Protein AF-0000000078401714 (afdb_homodimer)

Sequence (240 aa):
MAVSSLLTKVVGEIQGEEMSRQTATALPTVLEKQEKYDGHQQFFAIVQLIGTRKQAENFAYRLELNGHRRRLTWEATPRSIHEGIATAIMNSDCLVFDTSIAQLFAENGNLGINVTISMCMAVSSLLTKVVGEIQGEEMSRQTATALPTVLEKQEKYDGHQQFFAIVQLIGTRKQAENFAYRLELNGHRRRLTWEATPRSIHEGIATAIMNSDCLVFDTSIAQLFAENGNLGINVTISMC

InterPro domains:
  IPR004162 E3 ubiquitin-protein ligase SINA-like, animal [PTHR45877] (30-119)
  IPR008974 TRAF-like [G3DSA:2.60.210.10] (24-120)
  IPR018121 Seven-in-absentia protein, TRAF-like domain [PF03145] (30-116)

Structure (mmCIF, N/CA/C/O backbone):
data_AF-0000000078401714-model_v1
#
loop_
_entity.id
_entity.type
_entity.pdbx_description
1 polymer 'E3 ubiquitin-protein ligase'
#
loop_
_atom_site.group_PDB
_atom_site.id
_atom_site.type_symbol
_atom_site.label_atom_id
_atom_site.label_alt_id
_atom_site.label_comp_id
_atom_site.label_asym_id
_atom_site.label_entity_id
_atom_site.label_seq_id
_atom_site.pdbx_PDB_ins_code
_atom_site.Cartn_x
_atom_site.Cartn_y
_atom_site.Cartn_z
_atom_site.occupancy
_atom_site.B_iso_or_equiv
_atom_site.auth_seq_id
_atom_site.auth_comp_id
_atom_site.auth_asym_id
_atom_site.auth_atom_id
_atom_site.pdbx_PDB_model_num
ATOM 1 N N . MET A 1 1 ? 24.406 -3.936 -9.898 1 20.59 1 MET A N 1
ATOM 2 C CA . MET A 1 1 ? 23.766 -3.186 -10.977 1 20.59 1 MET A CA 1
ATOM 3 C C . MET A 1 1 ? 23 -1.989 -10.43 1 20.59 1 MET A C 1
ATOM 5 O O . MET A 1 1 ? 22.547 -2.008 -9.281 1 20.59 1 MET A O 1
ATOM 9 N N . ALA A 1 2 ? 23.25 -0.765 -10.938 1 21.62 2 ALA A N 1
ATOM 10 C CA . ALA A 1 2 ? 22.828 0.597 -10.633 1 21.62 2 ALA A CA 1
ATOM 11 C C . ALA A 1 2 ? 21.312 0.667 -10.43 1 21.62 2 ALA A C 1
ATOM 13 O O . ALA A 1 2 ? 20.547 0.233 -11.289 1 21.62 2 ALA A O 1
ATOM 14 N N . VAL A 1 3 ? 20.781 0.428 -9.352 1 28.95 3 VAL A N 1
ATOM 15 C CA . VAL A 1 3 ? 19.359 0.713 -9.203 1 28.95 3 VAL A CA 1
ATOM 16 C C . VAL A 1 3 ? 19 2.002 -9.945 1 28.95 3 VAL A C 1
ATOM 18 O O . VAL A 1 3 ? 19.516 3.072 -9.617 1 28.95 3 VAL A O 1
ATOM 21 N N . SER A 1 4 ? 18.891 2.035 -11.234 1 30.22 4 SER A N 1
ATOM 22 C CA . SER A 1 4 ? 18.438 3.131 -12.086 1 30.22 4 SER A CA 1
ATOM 23 C C . SER A 1 4 ? 17.391 3.986 -11.375 1 30.22 4 SER A C 1
ATOM 25 O O . SER A 1 4 ? 16.625 3.48 -10.562 1 30.22 4 SER A O 1
ATOM 27 N N . SER A 1 5 ? 17.703 5.258 -11.234 1 34.12 5 SER A N 1
ATOM 28 C CA . SER A 1 5 ? 16.953 6.406 -10.742 1 34.12 5 SER A CA 1
ATOM 29 C C . SER A 1 5 ? 15.477 6.312 -11.133 1 34.12 5 SER A C 1
ATOM 31 O O . SER A 1 5 ? 15.148 6.277 -12.32 1 34.12 5 SER A O 1
ATOM 33 N N . LEU A 1 6 ? 14.812 5.398 -10.555 1 38.16 6 LEU A N 1
ATOM 34 C CA . LEU A 1 6 ? 13.375 5.457 -10.797 1 38.16 6 LEU A CA 1
ATOM 35 C C . LEU A 1 6 ? 12.867 6.895 -10.742 1 38.16 6 LEU A C 1
ATOM 37 O O . LEU A 1 6 ? 13.086 7.59 -9.742 1 38.16 6 LEU A O 1
ATOM 41 N N . LEU A 1 7 ? 12.922 7.605 -11.883 1 41.38 7 LEU A N 1
ATOM 42 C CA . LEU A 1 7 ? 12.273 8.914 -11.961 1 41.38 7 LEU A CA 1
ATOM 43 C C . LEU A 1 7 ? 10.805 8.812 -11.562 1 41.38 7 LEU A C 1
ATOM 45 O O . LEU A 1 7 ? 10.055 8.023 -12.133 1 41.38 7 LEU A O 1
ATOM 49 N N . THR A 1 8 ? 10.602 8.969 -10.398 1 45.09 8 THR A N 1
ATOM 50 C CA . THR A 1 8 ? 9.219 9.016 -9.938 1 45.09 8 THR A CA 1
ATOM 51 C C . THR A 1 8 ? 8.523 10.273 -10.461 1 45.09 8 THR A C 1
ATOM 53 O O . THR A 1 8 ? 9.055 11.375 -10.336 1 45.09 8 THR A O 1
ATOM 56 N N . LYS A 1 9 ? 7.895 10.242 -11.656 1 47.66 9 LYS A N 1
ATOM 57 C CA . LYS A 1 9 ? 7.039 11.344 -12.094 1 47.66 9 LYS A CA 1
ATOM 58 C C . LYS A 1 9 ? 5.656 11.258 -11.453 1 47.66 9 LYS A C 1
ATOM 60 O O . LYS A 1 9 ? 5.027 10.195 -11.461 1 47.66 9 LYS A O 1
ATOM 65 N N . VAL A 1 10 ? 5.469 12.078 -10.422 1 44.75 10 VAL A N 1
ATOM 66 C CA . VAL A 1 10 ? 4.105 12.211 -9.93 1 44.75 10 VAL A CA 1
ATOM 67 C C . VAL A 1 10 ? 3.201 12.734 -11.039 1 44.75 10 VAL A C 1
ATOM 69 O O . VAL A 1 10 ? 3.473 13.789 -11.625 1 44.75 10 VAL A O 1
ATOM 72 N N . VAL A 1 11 ? 2.566 11.898 -11.875 1 43.53 11 VAL A N 1
ATOM 73 C CA . VAL A 1 11 ? 1.596 12.344 -12.875 1 43.53 11 VAL A CA 1
ATOM 74 C C . VAL A 1 11 ? 0.262 12.648 -12.195 1 43.53 11 VAL A C 1
ATOM 76 O O . VAL A 1 11 ? -0.369 11.758 -11.625 1 43.53 11 VAL A O 1
ATOM 79 N N . GLY A 1 12 ? 0.259 13.539 -11.508 1 41.06 12 GLY A N 1
ATOM 80 C CA . GLY A 1 12 ? -0.941 13.969 -10.805 1 41.06 12 GLY A CA 1
ATOM 81 C C . GLY A 1 12 ? -2.113 14.227 -11.727 1 41.06 12 GLY A C 1
ATOM 82 O O . GLY A 1 12 ? -1.974 14.922 -12.734 1 41.06 12 GLY A O 1
ATOM 83 N N . GLU A 1 13 ? -2.904 13.281 -12.273 1 38.28 13 GLU A N 1
ATOM 84 C CA . GLU A 1 13 ? -4.172 13.789 -12.781 1 38.28 13 GLU A CA 1
ATOM 85 C C . GLU A 1 13 ? -5.094 14.219 -11.641 1 38.28 13 GLU A C 1
ATOM 87 O O . GLU A 1 13 ? -5.375 13.438 -10.734 1 38.28 13 GLU A O 1
ATOM 92 N N . ILE A 1 14 ? -4.906 15.414 -11.227 1 40.59 14 ILE A N 1
ATOM 93 C CA . ILE A 1 14 ? -5.926 15.977 -10.344 1 40.59 14 ILE A CA 1
ATOM 94 C C . ILE A 1 14 ? -7.293 15.883 -11.016 1 40.59 14 ILE A C 1
ATOM 96 O O . ILE A 1 14 ? -7.492 16.406 -12.109 1 40.59 14 ILE A O 1
ATOM 100 N N . GLN A 1 15 ? -7.922 14.734 -11.047 1 35.56 15 GLN A N 1
ATOM 101 C CA . GLN A 1 15 ? -9.219 14.68 -11.719 1 35.56 15 GLN A CA 1
ATOM 102 C C . GLN A 1 15 ? -10.219 15.625 -11.07 1 35.56 15 GLN A C 1
ATOM 104 O O . GLN A 1 15 ? -11.312 15.828 -11.594 1 35.56 15 GLN A O 1
ATOM 109 N N . GLY A 1 16 ? -10.438 15.531 -9.789 1 34.81 16 GLY A N 1
ATOM 110 C CA . GLY A 1 16 ? -11.742 16.062 -9.422 1 34.81 16 GLY A CA 1
ATOM 111 C C . GLY A 1 16 ? -11.969 17.484 -9.883 1 34.81 16 GLY A C 1
ATOM 112 O O . GLY A 1 16 ? -11.016 18.266 -10.008 1 34.81 16 GLY A O 1
ATOM 113 N N . GLU A 1 17 ? -12.938 17.547 -10.734 1 36.91 17 GLU A N 1
ATOM 114 C CA . GLU A 1 17 ? -13.492 18.812 -11.227 1 36.91 17 GLU A CA 1
ATOM 115 C C . GLU A 1 17 ? -13.461 19.891 -10.148 1 36.91 17 GLU A C 1
ATOM 117 O O . GLU A 1 17 ? -13.055 21.016 -10.398 1 36.91 17 GLU A O 1
ATOM 122 N N . GLU A 1 18 ? -14.469 19.594 -9.133 1 36.5 18 GLU A N 1
ATOM 123 C CA . GLU A 1 18 ? -14.984 20.781 -8.445 1 36.5 18 GLU A CA 1
ATOM 124 C C . GLU A 1 18 ? -13.977 21.312 -7.43 1 36.5 18 GLU A C 1
ATOM 126 O O . GLU A 1 18 ? -14.164 21.156 -6.223 1 36.5 18 GLU A O 1
ATOM 131 N N . MET A 1 19 ? -12.742 20.891 -7.348 1 40.62 19 MET A N 1
ATOM 132 C CA . MET A 1 19 ? -11.891 21.766 -6.547 1 40.62 19 MET A CA 1
ATOM 133 C C . MET A 1 19 ? -12.18 23.234 -6.852 1 40.62 19 MET A C 1
ATOM 135 O O . MET A 1 19 ? -11.812 23.734 -7.918 1 40.62 19 MET A O 1
ATOM 139 N N . SER A 1 20 ? -13.414 23.625 -6.816 1 35.81 20 SER A N 1
ATOM 140 C CA . SER A 1 20 ? -13.75 25.031 -6.953 1 35.81 20 SER A CA 1
ATOM 141 C C . SER A 1 20 ? -12.648 25.922 -6.379 1 35.81 20 SER A C 1
ATOM 143 O O . SER A 1 20 ? -11.812 25.453 -5.602 1 35.81 20 SER A O 1
ATOM 145 N N . ARG A 1 21 ? -12.852 27.359 -6.566 1 37.16 21 ARG A N 1
ATOM 146 C CA . ARG A 1 21 ? -12.117 28.625 -6.43 1 37.16 21 ARG A CA 1
ATOM 147 C C . ARG A 1 21 ? -11.43 28.719 -5.07 1 37.16 21 ARG A C 1
ATOM 149 O O . ARG A 1 21 ? -10.711 29.672 -4.797 1 37.16 21 ARG A O 1
ATOM 156 N N . GLN A 1 22 ? -12.094 28.312 -3.955 1 37.5 22 GLN A N 1
ATOM 157 C CA . GLN A 1 22 ? -11.352 28.828 -2.807 1 37.5 22 GLN A CA 1
ATOM 158 C C . GLN A 1 22 ? -9.953 28.219 -2.734 1 37.5 22 GLN A C 1
ATOM 160 O O . GLN A 1 22 ? -9.711 27.141 -3.285 1 37.5 22 GLN A O 1
ATOM 165 N N . THR A 1 23 ? -8.922 28.797 -1.989 1 38.47 23 THR A N 1
ATOM 166 C CA . THR A 1 23 ? -7.469 28.859 -1.874 1 38.47 23 THR A CA 1
ATOM 167 C C . THR A 1 23 ? -6.883 27.469 -1.651 1 38.47 23 THR A C 1
ATOM 169 O O . THR A 1 23 ? -5.945 27.312 -0.868 1 38.47 23 THR A O 1
ATOM 172 N N . ALA A 1 24 ? -7.66 26.391 -1.621 1 42.53 24 ALA A N 1
ATOM 173 C CA . ALA A 1 24 ? -6.777 25.234 -1.404 1 42.53 24 ALA A CA 1
ATOM 174 C C . ALA A 1 24 ? -5.777 25.094 -2.547 1 42.53 24 ALA A C 1
ATOM 176 O O . ALA A 1 24 ? -6.164 24.844 -3.691 1 42.53 24 ALA A O 1
ATOM 177 N N . THR A 1 25 ? -4.836 26 -2.562 1 49.84 25 THR A N 1
ATOM 178 C CA . THR A 1 25 ? -3.688 25.984 -3.463 1 49.84 25 THR A CA 1
ATOM 179 C C . THR A 1 25 ? -3.178 24.562 -3.656 1 49.84 25 THR A C 1
ATOM 181 O O . THR A 1 25 ? -3.539 23.656 -2.898 1 49.84 25 THR A O 1
ATOM 184 N N . ALA A 1 26 ? -1.877 24.469 -4.324 1 49.56 26 ALA A N 1
ATOM 185 C CA . ALA A 1 26 ? -1.105 23.375 -4.887 1 49.56 26 ALA A CA 1
ATOM 186 C C . ALA A 1 26 ? -0.773 22.328 -3.822 1 49.56 26 ALA A C 1
ATOM 188 O O . ALA A 1 26 ? -0.336 22.672 -2.723 1 49.56 26 ALA A O 1
ATOM 189 N N . LEU A 1 27 ? -1.676 21.359 -3.623 1 61.12 27 LEU A N 1
ATOM 190 C CA . LEU A 1 27 ? -1.344 20.219 -2.779 1 61.12 27 LEU A CA 1
ATOM 191 C C . LEU A 1 27 ? -0.034 19.562 -3.227 1 61.12 27 LEU A C 1
ATOM 193 O O . LEU A 1 27 ? -0.005 18.828 -4.211 1 61.12 27 LEU A O 1
ATOM 197 N N . PRO A 1 28 ? 1.054 20.109 -2.654 1 62.09 28 PRO A N 1
ATOM 198 C CA . PRO A 1 28 ? 2.344 19.5 -2.988 1 62.09 28 PRO A CA 1
ATOM 199 C C . PRO A 1 28 ? 2.398 18.016 -2.645 1 62.09 28 PRO A C 1
ATOM 201 O O . PRO A 1 28 ? 1.892 17.609 -1.601 1 62.09 28 PRO A O 1
ATOM 204 N N . THR A 1 29 ? 2.59 17.219 -3.684 1 69.44 29 THR A N 1
ATOM 205 C CA . THR A 1 29 ? 2.939 15.828 -3.436 1 69.44 29 THR A CA 1
ATOM 206 C C . THR A 1 29 ? 4.426 15.688 -3.125 1 69.44 29 THR A C 1
ATOM 208 O O . THR A 1 29 ? 5.27 16.203 -3.867 1 69.44 29 THR A O 1
ATOM 211 N N . VAL A 1 30 ? 4.766 15.164 -1.957 1 72.81 30 VAL A N 1
ATOM 212 C CA . VAL A 1 30 ? 6.148 14.945 -1.549 1 72.81 30 VAL A CA 1
ATOM 213 C C . VAL A 1 30 ? 6.512 13.469 -1.731 1 72.81 30 VAL A C 1
ATOM 215 O O . VAL A 1 30 ? 5.789 12.586 -1.261 1 72.81 30 VAL A O 1
ATOM 218 N N . LEU A 1 31 ? 7.547 13.273 -2.586 1 77.69 31 LEU A N 1
ATOM 219 C CA . LEU A 1 31 ? 8.164 11.953 -2.686 1 77.69 31 LEU A CA 1
ATOM 220 C C . LEU A 1 31 ? 9.562 11.961 -2.062 1 77.69 31 LEU A C 1
ATOM 222 O O . LEU A 1 31 ? 10.43 12.734 -2.479 1 77.69 31 LEU A O 1
ATOM 226 N N . GLU A 1 32 ? 9.641 11.227 -0.958 1 82.25 32 GLU A N 1
ATOM 227 C CA . GLU A 1 32 ? 10.914 11.125 -0.258 1 82.25 32 GLU A CA 1
ATOM 228 C C . GLU A 1 32 ? 11.5 9.719 -0.369 1 82.25 32 GLU A C 1
ATOM 230 O O . GLU A 1 32 ? 10.766 8.727 -0.258 1 82.25 32 GLU A O 1
ATOM 235 N N . LYS A 1 33 ? 12.781 9.641 -0.701 1 82 33 LYS A N 1
ATOM 236 C CA . LYS A 1 33 ? 13.523 8.383 -0.68 1 82 33 LYS A CA 1
ATOM 237 C C . LYS A 1 33 ? 14.438 8.305 0.538 1 82 33 LYS A C 1
ATOM 239 O O . LYS A 1 33 ?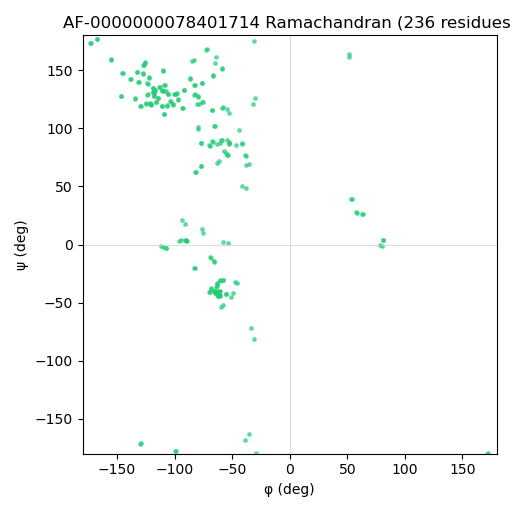 15.164 9.258 0.838 1 82 33 LYS A O 1
ATOM 244 N N . GLN A 1 34 ? 14.219 7.234 1.31 1 80.94 34 GLN A N 1
ATOM 245 C CA . GLN A 1 34 ? 15.086 7.027 2.467 1 80.94 34 GLN A CA 1
ATOM 246 C C . GLN A 1 34 ? 15.844 5.707 2.363 1 80.94 34 GLN A C 1
ATOM 248 O O . GLN A 1 34 ? 15.281 4.695 1.938 1 80.94 34 GLN A O 1
ATOM 253 N N . GLU A 1 35 ? 17.156 5.809 2.666 1 78.75 35 GLU A N 1
ATOM 254 C CA . GLU A 1 35 ? 17.969 4.602 2.777 1 78.75 35 GLU A CA 1
ATOM 255 C C . GLU A 1 35 ? 18.047 4.113 4.223 1 78.75 35 GLU A C 1
ATOM 257 O O . GLU A 1 35 ? 18.438 4.863 5.117 1 78.75 35 GLU A O 1
ATOM 262 N N . LYS A 1 36 ? 17.531 2.908 4.414 1 72.75 36 LYS A N 1
ATOM 263 C CA . LYS A 1 36 ? 17.609 2.342 5.758 1 72.75 36 LYS A CA 1
ATOM 264 C C . LYS A 1 36 ? 18.953 1.679 6.004 1 72.75 36 LYS A C 1
ATOM 266 O O . LYS A 1 36 ? 19.766 1.529 5.078 1 72.75 36 LYS A O 1
ATOM 271 N N . TYR A 1 37 ? 19.391 1.477 7.219 1 63.47 37 TYR A N 1
ATOM 272 C CA . TYR A 1 37 ? 20.719 1.048 7.676 1 63.47 37 TYR A CA 1
ATOM 273 C C . TYR A 1 37 ? 21.203 -0.158 6.879 1 63.47 37 TYR A C 1
ATOM 275 O O . TYR A 1 37 ? 22.406 -0.318 6.656 1 63.47 37 TYR A O 1
ATOM 283 N N . ASP A 1 38 ? 20.266 -1.059 6.43 1 65.94 38 ASP A N 1
ATOM 284 C CA . ASP A 1 38 ? 20.703 -2.244 5.707 1 65.94 38 ASP A CA 1
ATOM 285 C C . ASP A 1 38 ? 20.75 -1.988 4.203 1 65.94 38 ASP A C 1
ATOM 287 O O . ASP A 1 38 ? 20.875 -2.924 3.41 1 65.94 38 ASP A O 1
ATOM 291 N N . GLY A 1 39 ? 20.75 -0.75 3.914 1 68.88 39 GLY A N 1
ATOM 292 C CA . GLY A 1 39 ? 20.812 -0.429 2.498 1 68.88 39 GLY A CA 1
ATOM 293 C C . GLY A 1 39 ? 19.469 -0.541 1.797 1 68.88 39 GLY A C 1
ATOM 294 O O . GLY A 1 39 ? 19.375 -0.339 0.584 1 68.88 39 GLY A O 1
ATOM 295 N N . HIS A 1 40 ? 18.5 -0.934 2.613 1 76.69 40 HIS A N 1
ATOM 296 C CA . HIS A 1 40 ? 17.156 -1.037 2.025 1 76.69 40 HIS A CA 1
ATOM 297 C C . HIS A 1 40 ? 16.531 0.341 1.836 1 76.69 40 HIS A C 1
ATOM 299 O O . HIS A 1 40 ? 16.578 1.177 2.742 1 76.69 40 HIS A O 1
ATOM 305 N N . GLN A 1 41 ? 16.172 0.614 0.542 1 83.56 41 GLN A N 1
ATOM 306 C CA . GLN A 1 41 ? 15.578 1.902 0.197 1 83.56 41 GLN A CA 1
ATOM 307 C C . GLN A 1 41 ? 14.055 1.843 0.266 1 83.56 41 GLN A C 1
ATOM 309 O O . GLN A 1 41 ? 13.453 0.857 -0.156 1 83.56 41 GLN A O 1
ATOM 314 N N . GLN A 1 42 ? 13.508 2.9 0.934 1 87.12 42 GLN A N 1
ATOM 315 C CA . GLN A 1 42 ? 12.055 3.064 0.994 1 87.12 42 GLN A CA 1
ATOM 316 C C . GLN A 1 42 ? 11.633 4.41 0.414 1 87.12 42 GLN A C 1
ATOM 318 O O . GLN A 1 42 ? 12.328 5.414 0.582 1 87.12 42 GLN A O 1
ATOM 323 N N . PHE A 1 43 ? 10.516 4.398 -0.242 1 86.19 43 PHE A N 1
ATOM 324 C CA . PHE A 1 43 ? 9.891 5.598 -0.788 1 86.19 43 PHE A CA 1
ATOM 325 C C . PHE A 1 43 ? 8.641 5.961 -0.001 1 86.19 43 PHE A C 1
ATOM 327 O O . PHE A 1 43 ? 7.867 5.082 0.389 1 86.19 43 PHE A O 1
ATOM 334 N N . PHE A 1 44 ? 8.523 7.234 0.24 1 88.56 44 PHE A N 1
ATOM 335 C CA . PHE A 1 44 ? 7.379 7.789 0.958 1 88.56 44 PHE A CA 1
ATOM 336 C C . PHE A 1 44 ? 6.699 8.883 0.137 1 88.56 44 PHE A C 1
ATOM 338 O O . PHE A 1 44 ? 7.344 9.844 -0.28 1 88.56 44 PHE A O 1
ATOM 345 N N . ALA A 1 45 ? 5.426 8.703 -0.156 1 90.25 45 ALA A N 1
ATOM 346 C CA . ALA A 1 45 ? 4.66 9.711 -0.88 1 90.25 45 ALA A CA 1
ATOM 347 C C . ALA A 1 45 ? 3.49 10.219 -0.043 1 90.25 45 ALA A C 1
ATOM 349 O O . ALA A 1 45 ? 2.73 9.422 0.517 1 90.25 45 ALA A O 1
ATOM 350 N N . ILE A 1 46 ? 3.395 11.539 0.012 1 90.38 46 ILE A N 1
ATOM 351 C CA . ILE A 1 46 ? 2.367 12.172 0.827 1 90.38 46 ILE A CA 1
ATOM 352 C C . ILE A 1 46 ? 1.885 13.453 0.142 1 90.38 46 ILE A C 1
ATOM 354 O O . ILE A 1 46 ? 2.652 14.117 -0.561 1 90.38 46 ILE A O 1
ATOM 358 N N . VAL A 1 47 ? 0.612 13.773 0.339 1 87.81 47 VAL A N 1
ATOM 359 C CA . VAL A 1 47 ? 0.044 15.008 -0.194 1 87.81 47 VAL A CA 1
ATOM 360 C C . VAL A 1 47 ? -0.161 16.016 0.938 1 87.81 47 VAL A C 1
ATOM 362 O O . VAL A 1 47 ? -0.671 15.664 2.004 1 87.81 47 VAL A O 1
ATOM 365 N N . GLN A 1 48 ? 0.352 17.141 0.624 1 85.56 48 GLN A N 1
ATOM 366 C CA . GLN A 1 48 ? 0.154 18.219 1.574 1 85.56 48 GLN A CA 1
ATOM 367 C C . GLN A 1 48 ? -0.803 19.266 1.017 1 85.56 48 GLN A C 1
ATOM 369 O O . GLN A 1 48 ? -0.885 19.469 -0.198 1 85.56 48 GLN A O 1
ATOM 374 N N . LEU A 1 49 ? -1.481 19.875 2.035 1 81.5 49 LEU A N 1
ATOM 375 C CA . LEU A 1 49 ? -2.375 20.969 1.702 1 81.5 49 LEU A CA 1
ATOM 376 C C . LEU A 1 49 ? -1.803 22.297 2.186 1 81.5 49 LEU A C 1
ATOM 378 O O . LEU A 1 49 ? -1.295 22.391 3.305 1 81.5 49 LEU A O 1
ATOM 382 N N . ILE A 1 50 ? -1.812 23.281 1.308 1 84 50 ILE A N 1
ATOM 383 C CA . ILE A 1 50 ? -1.49 24.625 1.74 1 84 50 ILE A CA 1
ATOM 384 C C . ILE A 1 50 ? -2.684 25.234 2.477 1 84 50 ILE A C 1
ATOM 386 O O . ILE A 1 50 ? -3.562 25.844 1.855 1 84 50 ILE A O 1
ATOM 390 N N . GLY A 1 51 ? -2.844 25.062 3.74 1 82.62 51 GLY A N 1
ATOM 391 C CA . GLY A 1 51 ? -3.939 25.484 4.602 1 82.62 51 GLY A CA 1
ATOM 392 C C . GLY A 1 51 ? -3.842 24.906 6.004 1 82.62 51 GLY A C 1
ATOM 393 O O . GLY A 1 51 ? -2.846 24.281 6.355 1 82.62 51 GLY A O 1
ATOM 394 N N . THR A 1 52 ? -4.824 25.266 6.824 1 88.12 52 THR A N 1
ATOM 395 C CA . THR A 1 52 ? -4.844 24.781 8.203 1 88.12 52 THR A CA 1
ATOM 396 C C . THR A 1 52 ? -5.188 23.297 8.25 1 88.12 52 THR A C 1
ATOM 398 O O . THR A 1 52 ? -5.656 22.734 7.266 1 88.12 52 THR A O 1
ATOM 401 N N . ARG A 1 53 ? -4.957 22.781 9.477 1 88.38 53 ARG A N 1
ATOM 402 C CA . ARG A 1 53 ? -5.332 21.375 9.688 1 88.38 53 ARG A CA 1
ATOM 403 C C . ARG A 1 53 ? -6.832 21.188 9.492 1 88.38 53 ARG A C 1
ATOM 405 O O . ARG A 1 53 ? -7.262 20.172 8.93 1 88.38 53 ARG A O 1
ATOM 412 N N . LYS A 1 54 ? -7.605 22.141 9.984 1 90.38 54 LYS A N 1
ATOM 413 C CA . LYS A 1 54 ? -9.055 22.047 9.844 1 90.38 54 LYS A CA 1
ATOM 414 C C . LYS A 1 54 ? -9.469 22.031 8.375 1 90.38 54 LYS A C 1
ATOM 416 O O . LYS A 1 54 ? -10.367 21.266 7.988 1 90.38 54 LYS A O 1
ATOM 421 N N . GLN A 1 55 ? -8.82 22.828 7.59 1 85.25 55 GLN A N 1
ATOM 422 C CA . GLN A 1 55 ? -9.094 22.859 6.156 1 85.25 55 GLN A CA 1
ATOM 423 C C . GLN A 1 55 ? -8.719 21.531 5.5 1 85.25 55 GLN A C 1
ATOM 425 O O . GLN A 1 55 ? -9.438 21.031 4.629 1 85.25 55 GLN A O 1
ATOM 430 N N . ALA A 1 56 ? -7.586 20.984 5.941 1 89 56 ALA A N 1
ATOM 431 C CA . ALA A 1 56 ? -7.098 19.734 5.367 1 89 56 ALA A CA 1
ATOM 432 C C . ALA A 1 56 ? -8.109 18.609 5.57 1 89 56 ALA A C 1
ATOM 434 O O . ALA A 1 56 ? -8.25 17.734 4.715 1 89 56 ALA A O 1
ATOM 435 N N . GLU A 1 57 ? -8.875 18.625 6.621 1 90.94 57 GLU A N 1
ATOM 436 C CA . GLU A 1 57 ? -9.828 17.578 6.977 1 90.94 57 GLU A CA 1
ATOM 437 C C . GLU A 1 57 ? -11.008 17.547 6.004 1 90.94 57 GLU A C 1
ATOM 439 O O . GLU A 1 57 ? -11.773 16.594 5.977 1 90.94 57 GLU A O 1
ATOM 444 N N . ASN A 1 58 ? -11.117 18.547 5.168 1 87.06 58 ASN A N 1
ATOM 445 C CA . ASN A 1 58 ? -12.203 18.609 4.199 1 87.06 58 ASN A CA 1
ATOM 446 C C . ASN A 1 58 ? -11.812 17.953 2.877 1 87.06 58 ASN A C 1
ATOM 448 O O . ASN A 1 58 ? -12.625 17.891 1.948 1 87.06 58 ASN A O 1
ATOM 452 N N . PHE A 1 59 ? -10.656 17.406 2.869 1 84.12 59 PHE A N 1
ATOM 453 C CA . PHE A 1 59 ? -10.164 16.828 1.629 1 84.12 59 PHE A CA 1
ATOM 454 C C . PHE A 1 59 ? -9.711 15.391 1.852 1 84.12 59 PHE A C 1
ATOM 456 O O . PHE A 1 59 ? -9.398 15 2.977 1 84.12 59 PHE A O 1
ATOM 463 N N . ALA A 1 60 ? -9.766 14.617 0.747 1 89.56 60 ALA A N 1
ATOM 464 C CA . ALA A 1 60 ? -9.117 13.312 0.66 1 89.56 60 ALA A CA 1
ATOM 465 C C . ALA A 1 60 ? -8.227 13.219 -0.575 1 89.56 60 ALA A C 1
ATOM 467 O O . ALA A 1 60 ? -8.477 13.898 -1.577 1 89.56 60 ALA A O 1
ATOM 468 N N . TYR A 1 61 ? -7.184 12.492 -0.412 1 86.94 61 TYR A N 1
ATOM 469 C CA . TYR A 1 61 ? -6.363 12.227 -1.59 1 86.94 61 TYR A CA 1
ATOM 470 C C . TYR A 1 61 ? -6.16 10.734 -1.795 1 86.94 61 TYR A C 1
ATOM 472 O O . TYR A 1 61 ? -6.285 9.945 -0.852 1 86.94 61 TYR A O 1
ATOM 480 N N . ARG A 1 62 ? -5.867 10.391 -3.062 1 89.06 62 ARG A N 1
ATOM 481 C CA . ARG A 1 62 ? -5.516 9.031 -3.465 1 89.06 62 ARG A CA 1
ATOM 482 C C . ARG A 1 62 ? -4.227 9.016 -4.281 1 89.06 62 ARG A C 1
ATOM 484 O O . ARG A 1 62 ? -4.102 9.75 -5.262 1 89.06 62 ARG A O 1
ATOM 491 N N . LEU A 1 63 ? -3.266 8.336 -3.773 1 89.94 63 LEU A N 1
ATOM 492 C CA . LEU A 1 63 ? -2.068 8.016 -4.543 1 89.94 63 LEU A CA 1
ATOM 493 C C . LEU A 1 63 ? -2.156 6.605 -5.117 1 89.94 63 LEU A C 1
ATOM 495 O O . LEU A 1 63 ? -2.457 5.652 -4.391 1 89.94 63 LEU A O 1
ATOM 499 N N . GLU A 1 64 ? -1.892 6.508 -6.422 1 89.5 64 GLU A N 1
ATOM 500 C CA . GLU A 1 64 ? -2.074 5.219 -7.082 1 89.5 64 GLU A CA 1
ATOM 501 C C . GLU A 1 64 ? -0.887 4.887 -7.984 1 89.5 64 GLU A C 1
ATOM 503 O O . GLU A 1 64 ? -0.463 5.715 -8.789 1 89.5 64 GLU A O 1
ATOM 508 N N . LEU A 1 65 ? -0.273 3.707 -7.781 1 92.12 65 LEU A N 1
ATOM 509 C CA . LEU A 1 65 ? 0.625 3.074 -8.742 1 92.12 65 LEU A CA 1
ATOM 510 C C . LEU A 1 65 ? -0.113 2.031 -9.57 1 92.12 65 LEU A C 1
ATOM 512 O O . LEU A 1 65 ? -0.746 1.128 -9.016 1 92.12 65 LEU A O 1
ATOM 516 N N . ASN A 1 66 ? -0.031 2.205 -10.867 1 91.19 66 ASN A N 1
ATOM 517 C CA . ASN A 1 66 ? -0.753 1.323 -11.781 1 91.19 66 ASN A CA 1
ATOM 518 C C . ASN A 1 66 ? 0.197 0.598 -12.727 1 91.19 66 ASN A C 1
ATOM 520 O O . ASN A 1 66 ? 0.972 1.235 -13.445 1 91.19 66 ASN A O 1
ATOM 524 N N . GLY A 1 67 ? 0.174 -0.697 -12.68 1 90.5 67 GLY A N 1
ATOM 525 C CA . GLY A 1 67 ? 0.988 -1.524 -13.555 1 90.5 67 GLY A CA 1
ATOM 526 C C . GLY A 1 67 ? 0.196 -2.615 -14.25 1 90.5 67 GLY A C 1
ATOM 527 O O . GLY A 1 67 ? -1.036 -2.578 -14.273 1 90.5 67 GLY A O 1
ATOM 528 N N . HIS A 1 68 ? 1.014 -3.531 -14.945 1 91.25 68 HIS A N 1
ATOM 529 C CA . HIS A 1 68 ? 0.372 -4.648 -15.633 1 91.25 68 HIS A CA 1
ATOM 530 C C . HIS A 1 68 ? -0.302 -5.59 -14.641 1 91.25 68 HIS A C 1
ATOM 532 O O . HIS A 1 68 ? 0.361 -6.426 -14.023 1 91.25 68 HIS A O 1
ATOM 538 N N . ARG A 1 69 ? -1.583 -5.52 -14.508 1 92.56 69 ARG A N 1
ATOM 539 C CA . ARG A 1 69 ? -2.434 -6.34 -13.656 1 92.56 69 ARG A CA 1
ATOM 540 C C . ARG A 1 69 ? -2.082 -6.145 -12.18 1 92.56 69 ARG A C 1
ATOM 542 O O . ARG A 1 69 ? -2.115 -7.094 -11.398 1 92.56 69 ARG A O 1
ATOM 549 N N . ARG A 1 70 ? -1.545 -5.004 -11.852 1 96.31 70 ARG A N 1
ATOM 550 C CA . ARG A 1 70 ? -1.218 -4.641 -10.477 1 96.31 70 ARG A CA 1
ATOM 551 C C . ARG A 1 70 ? -1.599 -3.191 -10.188 1 96.31 70 ARG A C 1
ATOM 553 O O . ARG A 1 70 ? -1.43 -2.318 -11.047 1 96.31 70 ARG A O 1
ATOM 560 N N . ARG A 1 71 ? -2.086 -2.994 -8.969 1 96.19 71 ARG A N 1
ATOM 561 C CA . ARG A 1 71 ? -2.398 -1.642 -8.523 1 96.19 71 ARG A CA 1
ATOM 562 C C . ARG A 1 71 ? -2.154 -1.488 -7.027 1 96.19 71 ARG A C 1
ATOM 564 O O . ARG A 1 71 ? -2.541 -2.354 -6.238 1 96.19 71 ARG A O 1
ATOM 571 N N . LEU A 1 72 ? -1.405 -0.496 -6.656 1 96.94 72 LEU A N 1
ATOM 572 C CA . LEU A 1 72 ? -1.201 -0.099 -5.27 1 96.94 72 LEU A CA 1
ATOM 573 C C . LEU A 1 72 ? -1.79 1.283 -5.008 1 96.94 72 LEU A C 1
ATOM 575 O O . LEU A 1 72 ? -1.51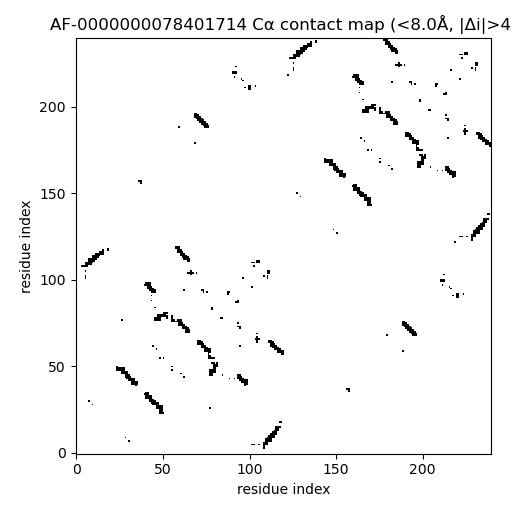2 2.23 -5.746 1 96.94 72 LEU A O 1
ATOM 579 N N . THR A 1 73 ? -2.672 1.352 -3.961 1 96.81 73 THR A N 1
ATOM 580 C CA . THR A 1 73 ? -3.32 2.629 -3.688 1 96.81 73 THR A CA 1
ATOM 581 C C . THR A 1 73 ? -3.238 2.971 -2.201 1 96.81 73 THR A C 1
ATOM 583 O O . THR A 1 73 ? -3.395 2.094 -1.349 1 96.81 73 THR A O 1
ATOM 586 N N . TRP A 1 74 ? -2.992 4.199 -1.951 1 96.25 74 TRP A N 1
ATOM 587 C CA . TRP A 1 74 ? -3.084 4.797 -0.623 1 96.25 74 TRP A CA 1
ATOM 588 C C . TRP A 1 74 ? -4.043 5.984 -0.626 1 96.25 74 TRP A C 1
ATOM 590 O O . TRP A 1 74 ? -3.971 6.844 -1.506 1 96.25 74 TRP A O 1
ATOM 600 N N . GLU A 1 75 ? -4.953 5.98 0.291 1 95 75 GLU A N 1
ATOM 601 C CA . GLU A 1 75 ? -5.879 7.094 0.477 1 95 75 GLU A CA 1
ATOM 602 C C . GLU A 1 75 ? -5.812 7.633 1.902 1 95 75 GLU A C 1
ATOM 604 O O . GLU A 1 75 ? -5.723 6.863 2.861 1 95 75 GLU A O 1
ATOM 609 N N . ALA A 1 76 ? -5.859 9.055 1.946 1 95.81 76 ALA A N 1
ATOM 610 C CA . ALA A 1 76 ? -5.824 9.672 3.27 1 95.81 76 ALA A CA 1
ATOM 611 C C . ALA A 1 76 ? -6.195 11.148 3.191 1 95.81 76 ALA A C 1
ATOM 613 O O . ALA A 1 76 ? -6.48 11.672 2.109 1 95.81 76 ALA A O 1
ATOM 614 N N . THR A 1 77 ? -6.23 11.734 4.406 1 93.62 77 THR A N 1
ATOM 615 C CA . THR A 1 77 ? -6.352 13.188 4.539 1 93.62 77 THR A CA 1
ATOM 616 C C . THR A 1 77 ? -5.004 13.867 4.328 1 93.62 77 THR A C 1
ATOM 618 O O . THR A 1 77 ? -3.984 13.414 4.855 1 93.62 77 THR A O 1
ATOM 621 N N . PRO A 1 78 ? -5.07 14.852 3.387 1 90.38 78 PRO A N 1
ATOM 622 C CA . PRO A 1 78 ? -3.793 15.547 3.225 1 90.38 78 PRO A CA 1
ATOM 623 C C . PRO A 1 78 ? -3.303 16.188 4.52 1 90.38 78 PRO A C 1
ATOM 625 O O . PRO A 1 78 ? -4.113 16.562 5.375 1 90.38 78 PRO A O 1
ATOM 628 N N . ARG A 1 79 ? -1.937 16.297 4.602 1 90.88 79 ARG A N 1
ATOM 629 C CA . ARG A 1 79 ? -1.353 17.016 5.73 1 90.88 79 ARG A CA 1
ATOM 630 C C . ARG A 1 79 ? -1.253 18.5 5.441 1 90.88 79 ARG A C 1
ATOM 632 O O . ARG A 1 79 ? -0.915 18.906 4.324 1 90.88 79 ARG A O 1
ATOM 639 N N . SER A 1 80 ? -1.503 19.219 6.535 1 87.56 80 SER A N 1
ATOM 640 C CA . SER A 1 80 ? -1.241 20.656 6.395 1 87.56 80 SER A CA 1
ATOM 641 C C . SER A 1 80 ? 0.248 20.922 6.211 1 87.56 80 SER A C 1
ATOM 643 O O . SER A 1 80 ? 1.085 20.297 6.855 1 87.56 80 SER A O 1
ATOM 645 N N . ILE A 1 81 ? 0.58 21.891 5.457 1 83.56 81 ILE A N 1
ATOM 646 C CA . ILE A 1 81 ? 1.979 22.234 5.227 1 83.56 81 ILE A CA 1
ATOM 647 C C . ILE A 1 81 ? 2.605 22.734 6.527 1 83.56 81 ILE A C 1
ATOM 649 O O . ILE A 1 81 ? 3.83 22.797 6.656 1 83.56 81 ILE A O 1
ATOM 653 N N . HIS A 1 82 ? 1.735 23.047 7.5 1 84.62 82 HIS A N 1
ATOM 654 C CA . HIS A 1 82 ? 2.221 23.562 8.773 1 84.62 82 HIS A CA 1
ATOM 655 C C . HIS A 1 82 ? 2.654 22.422 9.695 1 84.62 82 HIS A C 1
ATOM 657 O O . HIS A 1 82 ? 3.342 22.641 10.688 1 84.62 82 HIS A O 1
ATOM 663 N N . GLU A 1 83 ? 2.293 21.203 9.594 1 84.88 83 GLU A N 1
ATOM 664 C CA . GLU A 1 83 ? 2.564 20.062 10.461 1 84.88 83 GLU A CA 1
ATOM 665 C C . GLU A 1 83 ? 3.854 19.359 10.055 1 84.88 83 GLU A C 1
ATOM 667 O O . GLU A 1 83 ? 4.395 18.562 10.82 1 84.88 83 GLU A O 1
ATOM 672 N N . GLY A 1 84 ? 4.621 19.766 9.109 1 81.94 84 GLY A N 1
ATOM 673 C CA . GLY A 1 84 ? 5.746 18.953 8.656 1 81.94 84 GLY A CA 1
ATOM 674 C C . GLY A 1 84 ? 5.359 17.531 8.32 1 81.94 84 GLY A C 1
ATOM 675 O O . GLY A 1 84 ? 4.383 17 8.859 1 81.94 84 GLY A O 1
ATOM 676 N N . ILE A 1 85 ? 6.188 16.797 7.602 1 88.19 85 ILE A N 1
ATOM 677 C CA . ILE A 1 85 ? 5.809 15.469 7.141 1 88.19 85 ILE A CA 1
ATOM 678 C C . ILE A 1 85 ? 6.656 14.414 7.855 1 88.19 85 ILE A C 1
ATOM 680 O O . ILE A 1 85 ? 6.438 13.211 7.684 1 88.19 85 ILE A O 1
ATOM 684 N N . ALA A 1 86 ? 7.578 14.852 8.711 1 90.44 86 ALA A N 1
ATOM 685 C CA . ALA A 1 86 ? 8.5 13.914 9.352 1 90.44 86 ALA A CA 1
ATOM 686 C C . ALA A 1 86 ? 7.742 12.891 10.195 1 90.44 86 ALA A C 1
ATOM 688 O O . ALA A 1 86 ? 8.055 11.695 10.164 1 90.44 86 ALA A O 1
ATOM 689 N N . THR A 1 87 ? 6.773 13.391 10.938 1 91.62 87 THR A N 1
ATOM 690 C CA . THR A 1 87 ? 6.012 12.5 11.797 1 91.62 87 THR A CA 1
ATOM 691 C C . THR A 1 87 ? 5.203 11.5 10.969 1 91.62 87 THR A C 1
ATOM 693 O O . THR A 1 87 ? 5.082 10.328 11.336 1 91.62 87 THR A O 1
ATOM 696 N N . ALA A 1 88 ? 4.625 11.938 9.875 1 92.38 88 ALA A N 1
ATOM 697 C CA . ALA A 1 88 ? 3.879 11.039 8.992 1 92.38 88 ALA A CA 1
ATOM 698 C C . ALA A 1 88 ? 4.785 9.953 8.414 1 92.38 88 ALA A C 1
ATOM 700 O O . ALA A 1 88 ? 4.398 8.789 8.359 1 92.38 88 ALA A O 1
ATOM 701 N N . ILE A 1 89 ? 5.949 10.328 8.055 1 91.44 89 ILE A N 1
ATOM 702 C CA . ILE A 1 89 ? 6.902 9.383 7.48 1 91.44 89 ILE A CA 1
ATOM 703 C C . ILE A 1 89 ? 7.367 8.398 8.555 1 91.44 89 ILE A C 1
ATOM 705 O O . ILE A 1 89 ? 7.406 7.191 8.32 1 91.44 89 ILE A O 1
ATOM 709 N N . MET A 1 90 ? 7.602 8.922 9.734 1 91.5 90 MET A N 1
ATOM 710 C CA . MET A 1 90 ? 8.047 8.078 10.844 1 91.5 90 MET A CA 1
ATOM 711 C C . MET A 1 90 ? 6.98 7.055 11.211 1 91.5 90 MET A C 1
ATOM 713 O O . MET A 1 90 ? 7.301 5.918 11.555 1 91.5 90 MET A O 1
ATOM 717 N N . ASN A 1 91 ? 5.738 7.453 11.055 1 92.69 91 ASN A N 1
ATOM 718 C CA . ASN A 1 91 ? 4.629 6.574 11.414 1 92.69 91 ASN A CA 1
ATOM 719 C C . ASN A 1 91 ? 4.105 5.812 10.203 1 92.69 91 ASN A C 1
ATOM 721 O O . ASN A 1 91 ? 3.107 5.094 10.297 1 92.69 91 ASN A O 1
ATOM 725 N N . SER A 1 92 ? 4.703 5.973 9.117 1 93.44 92 SER A N 1
ATOM 726 C CA . SER A 1 92 ? 4.301 5.363 7.855 1 93.44 92 SER A CA 1
ATOM 727 C C . SER A 1 92 ? 2.879 5.77 7.48 1 93.44 92 SER A C 1
ATOM 729 O O . SER A 1 92 ? 2.139 4.977 6.887 1 93.44 92 SER A O 1
ATOM 731 N N . ASP A 1 93 ? 2.488 7 7.996 1 95.31 93 ASP A N 1
ATOM 732 C CA . ASP A 1 93 ? 1.166 7.508 7.648 1 95.31 93 ASP A CA 1
ATOM 733 C C . ASP A 1 93 ? 1.18 8.172 6.273 1 95.31 93 ASP A C 1
ATOM 735 O O . ASP A 1 93 ? 0.946 9.375 6.16 1 95.31 93 ASP A O 1
ATOM 739 N N . CYS A 1 94 ? 1.489 7.355 5.211 1 94.56 94 CYS A N 1
ATOM 740 C CA . CYS A 1 94 ? 1.637 7.746 3.814 1 94.56 94 CYS A CA 1
ATOM 741 C C . CYS A 1 94 ? 1.815 6.523 2.922 1 94.56 94 CYS A C 1
ATOM 743 O O . CYS A 1 94 ? 1.788 5.391 3.402 1 94.56 94 CYS A O 1
ATOM 745 N N . LEU A 1 95 ? 1.831 6.68 1.597 1 94.5 95 LEU A N 1
ATOM 746 C CA . LEU A 1 95 ? 2.184 5.582 0.707 1 94.5 95 LEU A CA 1
ATOM 747 C C . LEU A 1 95 ? 3.65 5.199 0.868 1 94.5 95 LEU A C 1
ATOM 749 O O . LEU A 1 95 ? 4.539 6.031 0.661 1 94.5 95 LEU A O 1
ATOM 753 N N . VAL A 1 96 ? 3.844 4.035 1.308 1 94.31 96 VAL A N 1
ATOM 754 C CA . VAL A 1 96 ? 5.195 3.521 1.516 1 94.31 96 VAL A CA 1
ATOM 755 C C . VAL A 1 96 ? 5.434 2.32 0.606 1 94.31 96 VAL A C 1
ATOM 757 O O . VAL A 1 96 ? 4.59 1.428 0.507 1 94.31 96 VAL A O 1
ATOM 760 N N . PHE A 1 97 ? 6.586 2.303 -0.08 1 92.12 97 PHE A N 1
ATOM 761 C CA . PHE A 1 97 ? 6.949 1.135 -0.873 1 92.12 97 PHE A CA 1
ATOM 762 C C . PHE A 1 97 ? 8.461 1.051 -1.052 1 92.12 97 PHE A C 1
ATOM 764 O O . PHE A 1 97 ? 9.164 2.049 -0.894 1 92.12 97 PHE A O 1
ATOM 771 N N . ASP A 1 98 ? 8.914 -0.102 -1.364 1 90.62 98 ASP A N 1
ATOM 772 C CA . ASP A 1 98 ? 10.352 -0.296 -1.508 1 90.62 98 ASP A CA 1
ATOM 773 C C . ASP A 1 98 ? 10.766 -0.272 -2.977 1 90.62 98 ASP A C 1
ATOM 775 O O . ASP A 1 98 ? 9.945 0.003 -3.854 1 90.62 98 ASP A O 1
ATOM 779 N N . THR A 1 99 ? 12.047 -0.495 -3.209 1 88.12 99 THR A N 1
ATOM 780 C CA . THR A 1 99 ? 12.594 -0.442 -4.559 1 88.12 99 THR A CA 1
ATOM 781 C C . THR A 1 99 ? 11.977 -1.525 -5.438 1 88.12 99 THR A C 1
ATOM 783 O O . THR A 1 99 ? 11.766 -1.315 -6.633 1 88.12 99 THR A O 1
ATOM 786 N N . SER A 1 100 ? 11.719 -2.67 -4.828 1 91.56 100 SER A N 1
ATOM 787 C CA . SER A 1 100 ? 11.125 -3.76 -5.594 1 91.56 100 SER A CA 1
ATOM 788 C C . SER A 1 100 ? 9.742 -3.375 -6.117 1 91.56 100 SER A C 1
ATOM 790 O O . SER A 1 100 ? 9.43 -3.607 -7.289 1 91.56 100 SER A O 1
ATOM 792 N N . ILE A 1 101 ? 8.961 -2.77 -5.258 1 92.81 101 ILE A N 1
ATOM 793 C CA . ILE A 1 101 ? 7.645 -2.312 -5.676 1 92.81 101 ILE A CA 1
ATOM 794 C C . ILE A 1 101 ? 7.789 -1.224 -6.738 1 92.81 101 ILE A C 1
ATOM 796 O O . ILE A 1 101 ? 7.059 -1.219 -7.734 1 92.81 101 ILE A O 1
ATOM 800 N N . ALA A 1 102 ? 8.719 -0.316 -6.539 1 88.88 102 ALA A N 1
ATOM 801 C CA . ALA A 1 102 ? 8.945 0.711 -7.551 1 88.88 102 ALA A CA 1
ATOM 802 C C . ALA A 1 102 ? 9.227 0.085 -8.914 1 88.88 102 ALA A C 1
ATOM 804 O O . ALA A 1 102 ? 8.695 0.531 -9.93 1 88.88 102 ALA A O 1
ATOM 805 N N . GLN A 1 103 ? 9.984 -0.894 -8.938 1 89.38 103 GLN A N 1
ATOM 806 C CA . GLN A 1 103 ? 10.359 -1.562 -10.18 1 89.38 103 GLN A CA 1
ATOM 807 C C . GLN A 1 103 ? 9.172 -2.289 -10.797 1 89.38 103 GLN A C 1
ATOM 809 O O . GLN A 1 103 ? 9.031 -2.332 -12.016 1 89.38 103 GLN A O 1
ATOM 814 N N . LEU A 1 104 ? 8.344 -2.877 -9.891 1 92.06 104 LEU A N 1
ATOM 815 C CA . LEU A 1 104 ? 7.164 -3.592 -10.359 1 92.06 104 LEU A CA 1
ATOM 816 C C . LEU A 1 104 ? 6.258 -2.67 -11.172 1 92.06 104 LEU A C 1
ATOM 818 O O . LEU A 1 104 ? 5.609 -3.111 -12.125 1 92.06 104 LEU A O 1
ATOM 822 N N . PHE A 1 105 ? 6.254 -1.389 -10.844 1 91.19 105 PHE A N 1
ATOM 823 C CA . PHE A 1 105 ? 5.301 -0.464 -11.445 1 91.19 105 PHE A CA 1
ATOM 824 C C . PHE A 1 105 ? 6 0.455 -12.445 1 91.19 105 PHE A C 1
ATOM 826 O O . PHE A 1 105 ? 5.348 1.258 -13.117 1 91.19 105 PHE A O 1
ATOM 833 N N . ALA A 1 106 ? 7.262 0.335 -12.555 1 85.69 106 ALA A N 1
ATOM 834 C CA . ALA A 1 106 ? 8.016 1.207 -13.461 1 85.69 106 ALA A CA 1
ATOM 835 C C . ALA A 1 106 ? 7.832 0.782 -14.914 1 85.69 106 ALA A C 1
ATOM 837 O O . ALA A 1 106 ? 7.727 -0.411 -15.211 1 85.69 106 ALA A O 1
ATOM 838 N N . GLU A 1 107 ? 7.684 1.853 -15.766 1 82.44 107 GLU A N 1
ATOM 839 C CA . GLU A 1 107 ? 7.684 1.666 -17.219 1 82.44 107 GLU A CA 1
ATOM 840 C C . GLU A 1 107 ? 8.797 2.473 -17.875 1 82.44 107 GLU A C 1
ATOM 842 O O . GLU A 1 107 ? 8.859 3.695 -17.719 1 82.44 107 GLU A O 1
ATOM 847 N N . ASN A 1 108 ? 9.625 1.758 -18.562 1 82.19 108 ASN A N 1
ATOM 848 C CA . ASN A 1 108 ? 10.758 2.396 -19.219 1 82.19 108 ASN A CA 1
ATOM 849 C C . ASN A 1 108 ? 11.578 3.238 -18.25 1 82.19 108 ASN A C 1
ATOM 851 O O . ASN A 1 108 ? 11.914 4.387 -18.547 1 82.19 108 ASN A O 1
ATOM 855 N N . GLY A 1 109 ? 11.758 2.74 -17.031 1 75.81 109 GLY A N 1
ATOM 856 C CA . GLY A 1 109 ? 12.594 3.395 -16.031 1 75.81 109 GLY A CA 1
ATOM 857 C C . GLY A 1 109 ? 11.891 4.535 -15.32 1 75.81 109 GLY A C 1
ATOM 858 O O . GLY A 1 109 ? 12.5 5.234 -14.508 1 75.81 109 GLY A O 1
ATOM 859 N N . ASN A 1 110 ? 10.617 4.676 -15.68 1 79.81 110 ASN A N 1
ATOM 860 C CA . ASN A 1 110 ? 9.852 5.75 -15.062 1 79.81 110 ASN A CA 1
ATOM 861 C C . ASN A 1 110 ? 8.75 5.207 -14.148 1 79.81 110 ASN A C 1
ATOM 863 O O . ASN A 1 110 ? 8.125 4.195 -14.469 1 79.81 110 ASN A O 1
ATOM 867 N N . LEU A 1 111 ? 8.68 5.816 -13.047 1 83.38 111 LEU A N 1
ATOM 868 C CA . LEU A 1 111 ? 7.582 5.508 -12.141 1 83.38 111 LEU A CA 1
ATOM 869 C C . LEU A 1 111 ? 6.566 6.645 -12.117 1 83.38 111 LEU A C 1
ATOM 871 O O . LEU A 1 111 ? 6.91 7.785 -11.797 1 83.38 111 LEU A O 1
ATOM 875 N N . GLY A 1 112 ? 5.375 6.289 -12.516 1 82.31 112 GLY A N 1
ATOM 876 C CA . GLY A 1 112 ? 4.285 7.25 -12.445 1 82.31 112 GLY A CA 1
ATOM 877 C C . GLY A 1 112 ? 3.391 7.059 -11.242 1 82.31 112 GLY A C 1
ATOM 878 O O . GLY A 1 112 ? 3.031 5.926 -10.906 1 82.31 112 GLY A O 1
ATOM 879 N N . ILE A 1 113 ? 3.123 8.086 -10.477 1 85.38 113 ILE A N 1
ATOM 880 C CA . ILE A 1 113 ? 2.152 8.078 -9.391 1 85.38 113 ILE A CA 1
ATOM 881 C C . ILE A 1 113 ? 0.956 8.953 -9.758 1 85.38 113 ILE A C 1
ATOM 883 O O . ILE A 1 113 ? 1.108 10.156 -10.008 1 85.38 113 ILE A O 1
ATOM 887 N N . ASN A 1 114 ? -0.238 8.344 -9.812 1 85 114 ASN A N 1
ATOM 888 C CA . ASN A 1 114 ? -1.466 9.102 -10.031 1 85 114 ASN A CA 1
ATOM 889 C C . ASN A 1 114 ? -1.994 9.703 -8.734 1 85 114 ASN A C 1
ATOM 891 O O . ASN A 1 114 ? -2.084 9.016 -7.715 1 85 114 ASN A O 1
ATOM 895 N N . VAL A 1 115 ? -2.264 11 -8.797 1 84.75 115 VAL A N 1
ATOM 896 C CA . VAL A 1 115 ? -2.771 11.695 -7.617 1 84.75 115 VAL A CA 1
ATOM 897 C C . VAL A 1 115 ? -4.184 12.211 -7.891 1 84.75 115 VAL A C 1
ATOM 899 O O . VAL A 1 115 ? -4.426 12.875 -8.898 1 84.75 115 VAL A O 1
ATOM 902 N N . THR A 1 116 ? -5.109 11.758 -7.004 1 83.69 116 THR A N 1
ATOM 903 C CA . THR A 1 116 ? -6.469 12.281 -7.02 1 83.69 116 THR A CA 1
ATOM 904 C C . THR A 1 116 ? -6.793 12.984 -5.699 1 83.69 116 THR A C 1
ATOM 906 O O . THR A 1 116 ? -6.492 12.461 -4.625 1 83.69 116 THR A O 1
ATOM 909 N N . ILE A 1 117 ? -7.238 14.141 -5.832 1 82.38 117 ILE A N 1
ATOM 910 C CA . ILE A 1 117 ? -7.668 14.891 -4.656 1 82.38 117 ILE A CA 1
ATOM 911 C C . ILE A 1 117 ? -9.156 15.219 -4.766 1 82.38 117 ILE A C 1
ATOM 913 O O . ILE A 1 117 ? -9.633 15.625 -5.828 1 82.38 117 ILE A O 1
ATOM 917 N N . SER A 1 118 ? -9.844 14.906 -3.695 1 80.38 118 SER A N 1
ATOM 918 C CA . SER A 1 118 ? -11.281 15.164 -3.686 1 80.38 118 SER A CA 1
ATOM 919 C C . SER A 1 118 ? -11.711 15.859 -2.396 1 80.38 118 SER A C 1
ATOM 921 O O . SER A 1 118 ? -11.031 15.75 -1.371 1 80.38 118 SER A O 1
ATOM 923 N N . MET A 1 119 ? -12.766 16.703 -2.537 1 80.19 119 MET A N 1
ATOM 924 C CA . MET A 1 119 ? -13.383 17.266 -1.343 1 80.19 119 MET A CA 1
ATOM 925 C C . MET A 1 119 ? -14.383 16.297 -0.732 1 80.19 119 MET A C 1
ATOM 927 O O . MET A 1 119 ? -15.078 15.57 -1.454 1 80.19 119 MET A O 1
ATOM 931 N N . CYS A 1 120 ? -14.414 16.125 0.659 1 74.75 120 CYS A N 1
ATOM 932 C CA . CYS A 1 120 ? -15.344 15.242 1.357 1 74.75 120 CYS A CA 1
ATOM 933 C C . CYS A 1 120 ? -16.516 16.031 1.938 1 74.75 120 CYS A C 1
ATOM 935 O O . CYS A 1 120 ? -16.391 17.219 2.219 1 74.75 120 CYS A O 1
ATOM 937 N N . MET B 1 1 ? 7.41 -1.095 24.625 1 20.44 1 MET B N 1
ATOM 938 C CA . MET B 1 1 ? 6.098 -1.735 24.672 1 20.44 1 MET B CA 1
ATOM 939 C C . MET B 1 1 ? 5.922 -2.715 23.516 1 20.44 1 MET B C 1
ATOM 941 O O . MET B 1 1 ? 6.445 -2.488 22.422 1 20.44 1 MET B O 1
ATOM 945 N N . ALA B 1 2 ? 5.762 -3.984 23.812 1 22.25 2 ALA B N 1
ATOM 946 C CA . ALA B 1 2 ? 5.645 -5.207 23.016 1 22.25 2 ALA B CA 1
ATOM 947 C C . ALA B 1 2 ? 4.711 -5.004 21.828 1 22.25 2 ALA B C 1
ATOM 949 O O . ALA B 1 2 ? 3.609 -4.469 21.984 1 22.25 2 ALA B O 1
ATOM 950 N N . VAL B 1 3 ? 5.141 -4.762 20.703 1 29.27 3 VAL B N 1
ATOM 951 C CA . VAL B 1 3 ? 4.27 -4.727 19.531 1 29.27 3 VAL B CA 1
ATOM 952 C C . VAL B 1 3 ? 3.223 -5.836 19.625 1 29.27 3 VAL B C 1
ATOM 954 O O . VAL B 1 3 ? 3.564 -7.02 19.656 1 29.27 3 VAL B O 1
ATOM 957 N N . SER B 1 4 ? 2.176 -5.734 20.406 1 29.69 4 SER B N 1
ATOM 958 C CA . SER B 1 4 ? 1.002 -6.598 20.484 1 29.69 4 SER B CA 1
ATOM 959 C C . SER B 1 4 ? 0.681 -7.238 19.141 1 29.69 4 SER B C 1
ATOM 961 O O . SER B 1 4 ? 0.96 -6.656 18.094 1 29.69 4 SER B O 1
ATOM 963 N N . SER B 1 5 ? 0.572 -8.562 19.141 1 33.41 5 SER B N 1
ATOM 964 C CA . SER B 1 5 ? 0.188 -9.523 18.109 1 33.41 5 SER B CA 1
ATOM 965 C C . SER B 1 5 ? -0.942 -8.977 17.25 1 33.41 5 SER B C 1
ATOM 967 O O . SER B 1 5 ? -2.031 -8.688 17.75 1 33.41 5 SER B O 1
ATOM 969 N N . LEU B 1 6 ? -0.643 -7.988 16.5 1 38.06 6 LEU B N 1
ATOM 970 C CA . LEU B 1 6 ? -1.679 -7.617 15.547 1 38.06 6 LEU B CA 1
ATOM 971 C C . LEU B 1 6 ? -2.322 -8.859 14.93 1 38.06 6 LEU B C 1
ATOM 973 O O . LEU B 1 6 ? -1.628 -9.711 14.383 1 38.06 6 LEU B O 1
ATOM 977 N N . LEU B 1 7 ? -3.354 -9.406 15.617 1 40.84 7 LEU B N 1
ATOM 978 C CA . LEU B 1 7 ? -4.148 -10.461 15.008 1 40.84 7 LEU B CA 1
ATOM 979 C C . LEU B 1 7 ? -4.66 -10.031 13.641 1 40.84 7 LEU B C 1
ATOM 981 O O . LEU B 1 7 ? -5.344 -9.008 13.516 1 40.84 7 LEU B O 1
ATOM 985 N N . THR B 1 8 ? -3.908 -10.25 12.742 1 44.72 8 THR B N 1
ATOM 986 C CA . THR B 1 8 ? -4.367 -9.984 11.383 1 44.72 8 THR B 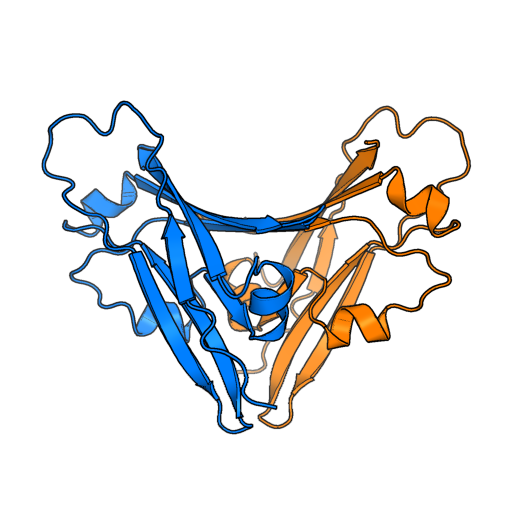CA 1
ATOM 987 C C . THR B 1 8 ? -5.5 -10.938 11 1 44.72 8 THR B C 1
ATOM 989 O O . THR B 1 8 ? -5.383 -12.148 11.172 1 44.72 8 THR B O 1
ATOM 992 N N . LYS B 1 9 ? -6.781 -10.594 11.281 1 47.47 9 LYS B N 1
ATOM 993 C CA . LYS B 1 9 ? -7.906 -11.359 10.75 1 47.47 9 LYS B CA 1
ATOM 994 C C . LYS B 1 9 ? -8.203 -10.977 9.305 1 47.47 9 LYS B C 1
ATOM 996 O O . LYS B 1 9 ? -8.281 -9.789 8.977 1 47.47 9 LYS B O 1
ATOM 1001 N N . VAL B 1 10 ? -7.707 -11.828 8.398 1 44.81 10 VAL B N 1
ATOM 1002 C CA . VAL B 1 10 ? -8.172 -11.641 7.027 1 44.81 10 VAL B CA 1
ATOM 1003 C C . VAL B 1 10 ? -9.688 -11.766 6.969 1 44.81 10 VAL B C 1
ATOM 1005 O O . VAL B 1 10 ? -10.25 -12.781 7.391 1 44.81 10 VAL B O 1
ATOM 1008 N N . VAL B 1 11 ? -10.492 -10.688 7.133 1 43.56 11 VAL B N 1
ATOM 1009 C CA . VAL B 1 11 ? -11.945 -10.727 6.965 1 43.56 11 VAL B CA 1
ATOM 1010 C C . VAL B 1 11 ? -12.289 -10.727 5.477 1 43.56 11 VAL B C 1
ATOM 1012 O O . VAL B 1 11 ? -11.961 -9.781 4.754 1 43.56 11 VAL B O 1
ATOM 1015 N N . GLY B 1 12 ? -12 -11.641 4.898 1 40.88 12 GLY B N 1
ATOM 1016 C CA . GLY B 1 12 ? -12.273 -11.781 3.477 1 40.88 12 GLY B CA 1
ATOM 1017 C C . GLY B 1 12 ? -13.742 -11.633 3.135 1 40.88 12 GLY B C 1
ATOM 1018 O O . GLY B 1 12 ? -14.602 -12.242 3.781 1 40.88 12 GLY B O 1
ATOM 1019 N N . GLU B 1 13 ? -14.414 -10.445 2.998 1 37.94 13 GLU B N 1
ATOM 1020 C CA . GLU B 1 13 ? -15.672 -10.555 2.27 1 37.94 13 GLU B CA 1
ATOM 1021 C C . GLU B 1 13 ? -15.43 -10.867 0.795 1 37.94 13 GLU B C 1
ATOM 1023 O O . GLU B 1 13 ? -14.703 -10.141 0.114 1 37.94 13 GLU B O 1
ATOM 1028 N N . ILE B 1 14 ? -15.281 -12.109 0.509 1 40.78 14 ILE B N 1
ATOM 1029 C CA . ILE B 1 14 ? -15.352 -12.477 -0.9 1 40.78 14 ILE B CA 1
ATOM 1030 C C . ILE B 1 14 ? -16.656 -11.953 -1.508 1 40.78 14 ILE B C 1
ATOM 1032 O O . ILE B 1 14 ? -17.75 -12.281 -1.04 1 40.78 14 ILE B O 1
ATOM 1036 N N . GLN B 1 15 ? -16.766 -10.672 -1.813 1 35.28 15 GLN B N 1
ATOM 1037 C CA . GLN B 1 15 ? -18.016 -10.203 -2.395 1 35.28 15 GLN B CA 1
ATOM 1038 C C . GLN B 1 15 ? -18.344 -10.953 -3.686 1 35.28 15 GLN B C 1
ATOM 1040 O O . GLN B 1 15 ? -19.391 -10.727 -4.297 1 35.28 15 GLN B O 1
ATOM 1045 N N . GLY B 1 16 ? -17.453 -11.023 -4.625 1 34.59 16 GLY B N 1
ATOM 1046 C CA . GLY B 1 16 ? -18.047 -11.305 -5.922 1 34.59 16 GLY B CA 1
ATOM 1047 C C . GLY B 1 16 ? -18.953 -12.52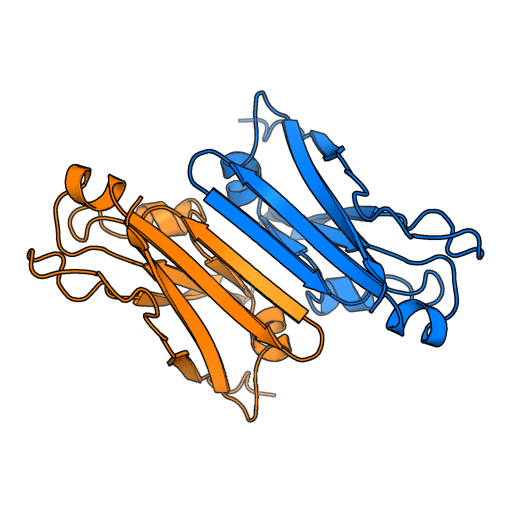3 -5.91 1 34.59 16 GLY B C 1
ATOM 1048 O O . GLY B 1 16 ? -18.719 -13.469 -5.152 1 34.59 16 GLY B O 1
ATOM 1049 N N . GLU B 1 17 ? -20.203 -12.172 -6.121 1 36.88 17 GLU B N 1
ATOM 1050 C CA . GLU B 1 17 ? -21.25 -13.172 -6.359 1 36.88 17 GLU B CA 1
ATOM 1051 C C . GLU B 1 17 ? -20.688 -14.398 -7.07 1 36.88 17 GLU B C 1
ATOM 1053 O O . GLU B 1 17 ? -20.891 -15.531 -6.637 1 36.88 17 GLU B O 1
ATOM 1058 N N . GLU B 1 18 ? -20.578 -14.133 -8.523 1 36.06 18 GLU B N 1
ATOM 1059 C CA . GLU B 1 18 ? -20.688 -15.273 -9.43 1 36.06 18 GLU B CA 1
ATOM 1060 C C . GLU B 1 18 ? -19.391 -16.094 -9.43 1 36.06 18 GLU B C 1
ATOM 1062 O O . GLU B 1 18 ? -18.547 -15.914 -10.305 1 36.06 18 GLU B O 1
ATOM 1067 N N . MET B 1 19 ? -18.438 -15.969 -8.555 1 40.66 19 MET B N 1
ATOM 1068 C CA . MET B 1 19 ? -17.516 -17.109 -8.555 1 40.66 19 MET B CA 1
ATOM 1069 C C . MET B 1 19 ? -18.266 -18.406 -8.773 1 40.66 19 MET B C 1
ATOM 1071 O O . MET B 1 19 ? -18.969 -18.891 -7.875 1 40.66 19 MET B O 1
ATOM 1075 N N . SER B 1 20 ? -19.109 -18.469 -9.742 1 35.66 20 SER B N 1
ATOM 1076 C CA . SER B 1 20 ? -19.766 -19.719 -10.109 1 35.66 20 SER B CA 1
ATOM 1077 C C . SER B 1 20 ? -18.875 -20.922 -9.789 1 35.66 20 SER B C 1
ATOM 1079 O O . SER B 1 20 ? -17.672 -20.766 -9.578 1 35.66 20 SER B O 1
ATOM 1081 N N . ARG B 1 21 ? -19.453 -22.25 -10.148 1 36.88 21 ARG B N 1
ATOM 1082 C CA . ARG B 1 21 ? -19.25 -23.672 -9.906 1 36.88 21 ARG B CA 1
ATOM 1083 C C . ARG B 1 21 ? -17.812 -24.078 -10.172 1 36.88 21 ARG B C 1
ATOM 1085 O O . ARG B 1 21 ? -17.422 -25.219 -9.938 1 36.88 21 ARG B O 1
ATOM 1092 N N . GLN B 1 22 ? -17.172 -23.625 -11.312 1 36.97 22 GLN B N 1
ATOM 1093 C CA . GLN B 1 22 ? -15.984 -24.438 -11.508 1 36.97 22 GLN B CA 1
ATOM 1094 C C . GLN B 1 22 ? -14.977 -24.234 -10.383 1 36.97 22 GLN B C 1
ATOM 1096 O O . GLN B 1 22 ? -14.992 -23.203 -9.711 1 36.97 22 GLN B O 1
ATOM 1101 N N . THR B 1 23 ? -14.023 -25.188 -10.07 1 37.94 23 THR B N 1
ATOM 1102 C CA . THR B 1 23 ? -13.109 -25.641 -9.023 1 37.94 23 THR B CA 1
ATOM 1103 C C . THR B 1 23 ? -12.219 -24.5 -8.547 1 37.94 23 THR B C 1
ATOM 1105 O O . THR B 1 23 ? -11.094 -24.734 -8.102 1 37.94 23 THR B O 1
ATOM 1108 N N . ALA B 1 24 ? -12.328 -23.266 -9.039 1 42.81 24 ALA B N 1
ATOM 1109 C CA . ALA B 1 24 ? -11.32 -22.438 -8.375 1 42.81 24 ALA B CA 1
ATOM 1110 C C . ALA B 1 24 ? -11.586 -22.359 -6.875 1 42.81 24 ALA B C 1
ATOM 1112 O O . ALA B 1 24 ? -12.609 -21.828 -6.441 1 42.81 24 ALA B O 1
ATOM 1113 N N . THR B 1 25 ? -11.367 -23.484 -6.219 1 49.06 25 THR B N 1
ATOM 1114 C CA . THR B 1 25 ? -11.414 -23.656 -4.77 1 49.06 25 THR B CA 1
ATOM 1115 C C . THR B 1 25 ? -10.883 -22.406 -4.066 1 49.06 25 THR B C 1
ATOM 1117 O O . THR B 1 25 ? -10.258 -21.562 -4.695 1 49.06 25 THR B O 1
ATOM 1120 N N . ALA B 1 26 ? -10.523 -22.625 -2.631 1 49.59 26 ALA B N 1
ATOM 1121 C CA . ALA B 1 26 ? -10.211 -21.734 -1.518 1 49.59 26 ALA B CA 1
ATOM 1122 C C . ALA B 1 26 ? -8.945 -20.922 -1.798 1 49.59 26 ALA B C 1
ATOM 1124 O O . ALA B 1 26 ? -7.926 -21.484 -2.201 1 49.59 26 ALA B O 1
ATOM 1125 N N . LEU B 1 27 ? -9.078 -19.766 -2.488 1 60.91 27 LEU B N 1
ATOM 1126 C CA . LEU B 1 27 ? -7.957 -18.828 -2.619 1 60.91 27 LEU B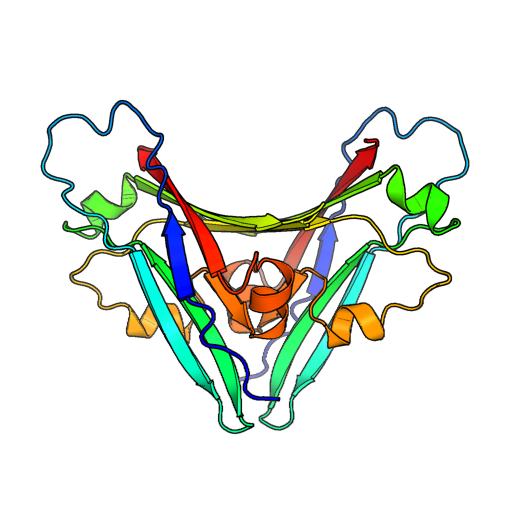 CA 1
ATOM 1127 C C . LEU B 1 27 ? -7.375 -18.484 -1.253 1 60.91 27 LEU B C 1
ATOM 1129 O O . LEU B 1 27 ? -7.93 -17.656 -0.528 1 60.91 27 LEU B O 1
ATOM 1133 N N . PRO B 1 28 ? -6.438 -19.359 -0.849 1 61.88 28 PRO B N 1
ATOM 1134 C CA . PRO B 1 28 ? -5.801 -19.062 0.435 1 61.88 28 PRO B CA 1
ATOM 1135 C C . PRO B 1 28 ? -5.113 -17.688 0.447 1 61.88 28 PRO B C 1
ATOM 1137 O O . PRO B 1 28 ? -4.461 -17.312 -0.533 1 61.88 28 PRO B O 1
ATOM 1140 N N . THR B 1 29 ? -5.621 -16.844 1.312 1 69.19 29 THR B N 1
ATOM 1141 C CA . THR B 1 29 ? -4.859 -15.633 1.613 1 69.19 29 THR B CA 1
ATOM 1142 C C . THR B 1 29 ? -3.727 -15.938 2.59 1 69.19 29 THR B C 1
ATOM 1144 O O . THR B 1 29 ? -3.949 -16.562 3.635 1 69.19 29 THR B O 1
ATOM 1147 N N . VAL B 1 30 ? -2.48 -15.672 2.195 1 72.38 30 VAL B N 1
ATOM 1148 C CA . VAL B 1 30 ? -1.306 -15.883 3.035 1 72.38 30 VAL B CA 1
ATOM 1149 C C . VAL B 1 30 ? -0.84 -14.547 3.615 1 72.38 30 VAL B C 1
ATOM 1151 O O . VAL B 1 30 ? -0.667 -13.57 2.883 1 72.38 30 VAL B O 1
ATOM 1154 N N . LEU B 1 31 ? -0.834 -14.539 4.969 1 77.31 31 LEU B N 1
ATOM 1155 C CA . LEU B 1 31 ? -0.189 -13.438 5.676 1 77.31 31 LEU B CA 1
ATOM 1156 C C . LEU B 1 31 ? 1.098 -13.906 6.348 1 77.31 31 LEU B C 1
ATOM 1158 O O . LEU B 1 31 ? 1.076 -14.82 7.176 1 77.31 31 LEU B O 1
ATOM 1162 N N . GLU B 1 32 ? 2.203 -13.367 5.805 1 82.06 32 GLU B N 1
ATOM 1163 C CA . GLU B 1 32 ? 3.512 -13.711 6.355 1 82.06 32 GLU B CA 1
ATOM 1164 C C . GLU B 1 32 ? 4.145 -12.508 7.055 1 82.06 32 GLU B C 1
ATOM 1166 O O . GLU B 1 32 ? 4.078 -11.383 6.555 1 82.06 32 GLU B O 1
ATOM 1171 N N . LYS B 1 33 ? 4.645 -12.75 8.258 1 82 33 LYS B N 1
ATOM 1172 C CA . LYS B 1 33 ? 5.426 -11.75 8.984 1 82 33 LYS B CA 1
ATOM 1173 C C . LYS B 1 33 ? 6.918 -12.07 8.922 1 82 33 LYS B C 1
ATOM 1175 O O . LYS B 1 33 ? 7.32 -13.211 9.164 1 82 33 LYS B O 1
ATOM 1180 N N . GLN B 1 34 ? 7.672 -11.086 8.406 1 80.81 34 GLN B N 1
ATOM 1181 C CA . GLN B 1 34 ? 9.117 -11.266 8.367 1 80.81 34 GLN B CA 1
ATOM 1182 C C . GLN B 1 34 ? 9.836 -10.195 9.188 1 80.81 34 GLN B C 1
ATOM 1184 O O . GLN B 1 34 ? 9.445 -9.023 9.156 1 80.81 34 GLN B O 1
ATOM 1189 N N . GLU B 1 35 ? 10.812 -10.68 9.984 1 78.44 35 GLU B N 1
ATOM 1190 C CA . GLU B 1 35 ? 11.695 -9.758 10.695 1 78.44 35 GLU B CA 1
ATOM 1191 C C . GLU B 1 35 ? 12.961 -9.477 9.891 1 78.44 35 GLU B C 1
ATOM 1193 O O . GLU B 1 35 ? 13.688 -10.406 9.523 1 78.44 35 GLU B O 1
ATOM 1198 N N . LYS B 1 36 ? 13.117 -8.219 9.523 1 72.31 36 LYS B N 1
ATOM 1199 C CA . LYS B 1 36 ? 14.328 -7.859 8.805 1 72.31 36 LYS B CA 1
ATOM 1200 C C . LYS B 1 36 ? 15.477 -7.562 9.766 1 72.31 36 LYS B C 1
ATOM 1202 O O . LYS B 1 36 ? 15.266 -7.492 10.977 1 72.31 36 LYS B O 1
ATOM 1207 N N . TYR B 1 37 ? 16.75 -7.629 9.398 1 62.69 37 TYR B N 1
ATOM 1208 C CA . TYR B 1 37 ? 17.984 -7.598 10.164 1 62.69 37 TYR B CA 1
ATOM 1209 C C . TYR B 1 37 ? 17.953 -6.488 11.211 1 62.69 37 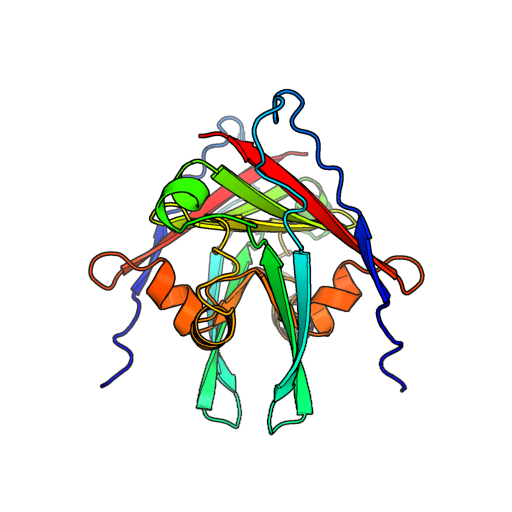TYR B C 1
ATOM 1211 O O . TYR B 1 37 ? 18.531 -6.621 12.289 1 62.69 37 TYR B O 1
ATOM 1219 N N . ASP B 1 38 ? 17.281 -5.332 10.93 1 64.94 38 ASP B N 1
ATOM 1220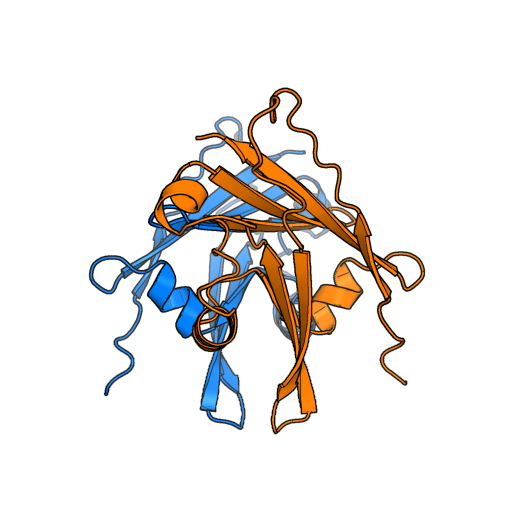 C CA . ASP B 1 38 ? 17.297 -4.254 11.914 1 64.94 38 ASP B CA 1
ATOM 1221 C C . ASP B 1 38 ? 16.078 -4.336 12.844 1 64.94 38 ASP B C 1
ATOM 1223 O O . ASP B 1 38 ? 15.773 -3.377 13.547 1 64.94 38 ASP B O 1
ATOM 1227 N N . GLY B 1 39 ? 15.586 -5.516 12.844 1 68.5 39 GLY B N 1
ATOM 1228 C CA . GLY B 1 39 ? 14.445 -5.676 13.734 1 68.5 39 GLY B CA 1
ATOM 1229 C C . GLY B 1 39 ? 13.156 -5.117 13.156 1 68.5 39 GLY B C 1
ATOM 1230 O O . GLY B 1 39 ? 12.117 -5.109 13.828 1 68.5 39 GLY B O 1
ATOM 1231 N N . HIS B 1 40 ? 13.32 -4.582 11.945 1 76.5 40 HIS B N 1
ATOM 1232 C CA . HIS B 1 40 ? 12.125 -4.055 11.305 1 76.5 40 HIS B CA 1
ATOM 1233 C C . HIS B 1 40 ? 11.25 -5.18 10.766 1 76.5 40 HIS B C 1
ATOM 1235 O O . HIS B 1 40 ? 11.75 -6.098 10.109 1 76.5 40 HIS B O 1
ATOM 1241 N N . GLN B 1 41 ? 9.969 -5.18 11.273 1 83.88 41 GLN B N 1
ATOM 1242 C CA . GLN B 1 41 ? 9.016 -6.207 10.859 1 83.88 41 GLN B CA 1
ATOM 1243 C C . GLN B 1 41 ? 8.195 -5.754 9.656 1 83.88 41 GLN B C 1
ATOM 1245 O O . GLN B 1 41 ? 7.781 -4.598 9.586 1 83.88 41 GLN B O 1
ATOM 1250 N N . GLN B 1 42 ? 8.117 -6.699 8.688 1 87 42 GLN B N 1
ATOM 1251 C CA . GLN B 1 42 ? 7.277 -6.477 7.512 1 87 42 GLN B CA 1
ATOM 1252 C C . GLN B 1 42 ? 6.227 -7.574 7.371 1 87 42 GLN B C 1
ATOM 1254 O O . GLN B 1 42 ? 6.492 -8.742 7.672 1 87 42 GLN B O 1
ATOM 1259 N N . PHE B 1 43 ? 5.078 -7.176 6.926 1 86.12 43 PHE B N 1
ATOM 1260 C CA . PHE B 1 43 ? 3.975 -8.086 6.633 1 86.12 43 PHE B CA 1
ATOM 1261 C C . PHE B 1 43 ? 3.752 -8.195 5.129 1 86.12 43 PHE B C 1
ATOM 1263 O O . PHE B 1 43 ? 3.832 -7.199 4.406 1 86.12 43 PHE B O 1
ATOM 1270 N N . PHE B 1 44 ? 3.533 -9.406 4.715 1 88.44 44 PHE B N 1
ATOM 1271 C CA . PHE B 1 44 ? 3.275 -9.719 3.314 1 88.44 44 PHE B CA 1
ATOM 1272 C C . PHE B 1 44 ? 1.959 -10.477 3.164 1 88.44 44 PHE B C 1
ATOM 1274 O O . PHE B 1 44 ? 1.761 -11.523 3.787 1 88.44 44 PHE B O 1
ATOM 1281 N N . ALA B 1 45 ? 1.039 -9.93 2.398 1 90.19 45 ALA B N 1
ATOM 1282 C CA . ALA B 1 45 ? -0.231 -10.602 2.135 1 90.19 45 ALA B CA 1
ATOM 1283 C C . ALA B 1 45 ? -0.404 -10.883 0.645 1 90.19 45 ALA B C 1
ATOM 1285 O O . ALA B 1 45 ? -0.204 -9.992 -0.188 1 90.19 45 ALA B O 1
ATOM 1286 N N . ILE B 1 46 ? -0.769 -12.117 0.37 1 90.38 46 ILE B N 1
ATOM 1287 C CA . ILE B 1 46 ? -0.909 -12.562 -1.013 1 90.38 46 ILE B CA 1
ATOM 1288 C C . ILE B 1 46 ? -2.057 -13.562 -1.121 1 90.38 46 ILE B C 1
ATOM 1290 O O . ILE B 1 46 ? -2.328 -14.312 -0.177 1 90.38 46 ILE B O 1
ATOM 1294 N N . VAL B 1 47 ? -2.73 -13.555 -2.273 1 87.62 47 VAL B N 1
ATOM 1295 C CA . VAL B 1 47 ? -3.799 -14.508 -2.537 1 87.62 47 VAL B CA 1
ATOM 1296 C C . VAL B 1 47 ? -3.314 -15.562 -3.535 1 87.62 47 VAL B C 1
ATOM 1298 O O . VAL B 1 47 ? -2.699 -15.227 -4.547 1 87.62 47 VAL B O 1
ATOM 1301 N N . GLN B 1 48 ? -3.555 -16.719 -3.084 1 85.38 48 GLN B N 1
ATOM 1302 C CA . GLN B 1 48 ? -3.229 -17.828 -3.975 1 85.38 48 GLN B CA 1
ATOM 1303 C C . GLN B 1 48 ? -4.492 -18.516 -4.496 1 85.38 48 GLN B C 1
ATOM 1305 O O . GLN B 1 48 ? -5.523 -18.516 -3.82 1 85.38 48 GLN B O 1
ATOM 1310 N N . LEU B 1 49 ? -4.262 -19.031 -5.75 1 81.19 49 LEU B N 1
ATOM 1311 C CA . LEU B 1 49 ? -5.332 -19.797 -6.371 1 81.19 49 LEU B CA 1
ATOM 1312 C C . LEU B 1 49 ? -4.98 -21.281 -6.395 1 81.19 49 LEU B C 1
ATOM 1314 O O . LEU B 1 49 ? -3.846 -21.656 -6.715 1 81.19 49 LEU B O 1
ATOM 1318 N N . ILE B 1 50 ? -5.934 -22.094 -5.969 1 83.94 50 ILE B N 1
ATOM 1319 C CA . ILE B 1 50 ? -5.773 -23.531 -6.16 1 83.94 50 ILE B CA 1
ATOM 1320 C C . ILE B 1 50 ? -6.07 -23.891 -7.617 1 83.94 50 ILE B C 1
ATOM 1322 O O . ILE B 1 50 ? -7.219 -24.156 -7.977 1 83.94 50 ILE B O 1
ATOM 1326 N N . GLY B 1 51 ? -5.145 -23.844 -8.5 1 82.44 51 GLY B N 1
ATOM 1327 C CA . GLY B 1 51 ? -5.238 -24.062 -9.938 1 82.44 51 GLY B CA 1
ATOM 1328 C C . GLY B 1 51 ? -3.953 -23.734 -10.672 1 82.44 51 GLY B C 1
ATOM 1329 O O . GLY B 1 51 ? -2.93 -23.438 -10.047 1 82.44 51 GLY B O 1
ATOM 1330 N N . THR B 1 52 ? -3.992 -23.906 -12 1 87.88 52 THR B N 1
ATOM 1331 C CA . THR B 1 52 ? -2.818 -23.625 -12.82 1 87.88 52 THR B CA 1
ATOM 1332 C C . THR B 1 52 ? -2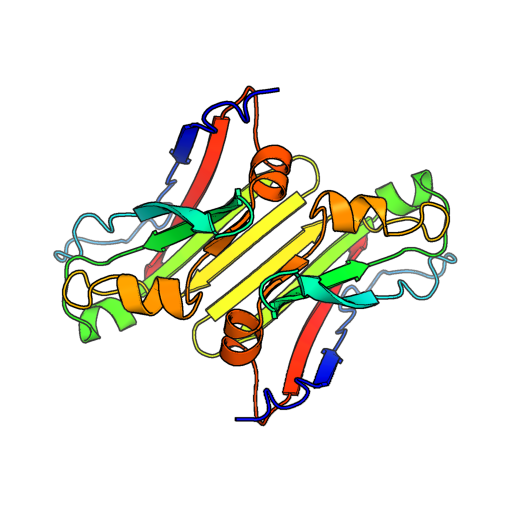.584 -22.125 -12.922 1 87.88 52 THR B C 1
ATOM 1334 O O . THR B 1 52 ? -3.465 -21.328 -12.594 1 87.88 52 THR B O 1
ATOM 1337 N N . ARG B 1 53 ? -1.361 -21.844 -13.438 1 88.44 53 ARG B N 1
ATOM 1338 C CA . ARG B 1 53 ? -1.043 -20.453 -13.68 1 88.44 53 ARG B CA 1
ATOM 1339 C C . ARG B 1 53 ? -2.016 -19.828 -14.68 1 88.44 53 ARG B C 1
ATOM 1341 O O . ARG B 1 53 ? -2.428 -18.672 -14.531 1 88.44 53 ARG B O 1
ATOM 1348 N N . LYS B 1 54 ? -2.355 -20.609 -15.703 1 90.44 54 LYS B N 1
ATOM 1349 C CA . LYS B 1 54 ? -3.279 -20.109 -16.719 1 90.44 54 LYS B CA 1
ATOM 1350 C C . LYS B 1 54 ? -4.641 -19.797 -16.109 1 90.44 54 LYS B C 1
ATOM 1352 O O . LYS B 1 54 ? -5.258 -18.781 -16.453 1 90.44 54 LYS B O 1
ATOM 1357 N N . GLN B 1 55 ? -5.09 -20.625 -15.234 1 85.12 55 GLN B N 1
ATOM 1358 C CA . GLN B 1 55 ? -6.355 -20.391 -14.547 1 85.12 55 GLN B CA 1
ATOM 1359 C C . GLN B 1 55 ? -6.281 -19.141 -13.672 1 85.12 55 GLN B C 1
ATOM 1361 O O . GLN B 1 55 ? -7.238 -18.359 -13.609 1 85.12 55 GLN B O 1
ATOM 1366 N N . ALA B 1 56 ? -5.148 -18.984 -13.008 1 88.88 56 ALA B N 1
ATOM 1367 C CA . ALA B 1 56 ? -4.969 -17.859 -12.109 1 88.88 56 ALA B CA 1
ATOM 1368 C C . ALA B 1 56 ? -5.102 -16.531 -12.867 1 88.88 56 ALA B C 1
ATOM 1370 O O . ALA B 1 56 ? -5.605 -15.547 -12.32 1 88.88 56 ALA B O 1
ATOM 1371 N N . GLU B 1 57 ? -4.738 -16.469 -14.117 1 90.94 57 GLU B N 1
ATOM 1372 C CA . GLU B 1 57 ? -4.742 -15.266 -14.938 1 90.94 57 GLU B CA 1
ATOM 1373 C C . GLU B 1 57 ? -6.168 -14.797 -15.227 1 90.94 57 GLU B C 1
ATOM 1375 O O . GLU B 1 57 ? -6.379 -13.672 -15.672 1 90.94 57 GLU B O 1
ATOM 1380 N N . ASN B 1 58 ? -7.137 -15.617 -14.922 1 87 58 ASN B N 1
ATOM 1381 C CA . ASN B 1 58 ? -8.531 -15.258 -15.156 1 87 58 ASN B CA 1
ATOM 1382 C C . ASN B 1 58 ? -9.141 -14.562 -13.945 1 87 58 ASN B C 1
ATOM 1384 O O . ASN B 1 58 ? -10.305 -14.164 -13.977 1 87 58 ASN B O 1
ATOM 1388 N N . PHE B 1 59 ? -8.328 -14.359 -12.992 1 84.06 59 PHE B N 1
ATOM 1389 C CA . PHE B 1 59 ? -8.836 -13.773 -11.758 1 84.06 59 PHE B CA 1
ATOM 1390 C C . PHE B 1 59 ? -8.016 -12.539 -11.367 1 84.06 59 PHE B C 1
ATOM 1392 O O . PHE B 1 59 ? -6.867 -12.398 -11.781 1 84.06 59 PHE B O 1
ATOM 1399 N N . ALA B 1 60 ? -8.688 -11.648 -10.617 1 89.5 60 ALA B N 1
ATOM 1400 C CA . ALA B 1 60 ? -8.023 -10.555 -9.898 1 89.5 60 ALA B CA 1
ATOM 1401 C C . ALA B 1 60 ? -8.43 -10.547 -8.43 1 89.5 60 ALA B C 1
ATOM 1403 O O . ALA B 1 60 ? -9.523 -10.992 -8.078 1 89.5 60 ALA B O 1
ATOM 1404 N N . TYR B 1 61 ? -7.512 -10.148 -7.629 1 86.81 61 TYR B N 1
ATOM 1405 C CA . TYR B 1 61 ? -7.875 -9.969 -6.227 1 86.81 61 TYR B CA 1
ATOM 1406 C C . TYR B 1 61 ? -7.516 -8.57 -5.75 1 86.81 61 TYR B C 1
ATOM 1408 O O . TYR B 1 61 ? -6.656 -7.902 -6.336 1 86.81 61 TYR B O 1
ATOM 1416 N N . ARG B 1 62 ? -8.219 -8.164 -4.688 1 88.94 62 ARG B N 1
ATOM 1417 C CA . ARG B 1 62 ? -7.961 -6.906 -3.988 1 88.94 62 ARG B CA 1
ATOM 1418 C C . ARG B 1 62 ? -7.836 -7.133 -2.484 1 88.94 62 ARG B C 1
ATOM 1420 O O . ARG B 1 62 ? -8.711 -7.742 -1.867 1 88.94 62 ARG B O 1
ATOM 1427 N N . LEU B 1 63 ? -6.711 -6.801 -1.973 1 89.88 63 LEU B N 1
ATOM 1428 C CA . LEU B 1 63 ? -6.516 -6.715 -0.529 1 89.88 63 LEU B CA 1
ATOM 1429 C C . LEU B 1 63 ? -6.629 -5.27 -0.051 1 89.88 63 LEU B C 1
ATOM 1431 O O . LEU B 1 63 ? -5.996 -4.375 -0.612 1 89.88 63 LEU B O 1
ATOM 1435 N N . GLU B 1 64 ? -7.453 -5.078 0.981 1 89.31 64 GLU B N 1
ATOM 1436 C CA . GLU B 1 64 ? -7.727 -3.713 1.422 1 89.31 64 GLU B CA 1
ATOM 1437 C C . GLU B 1 64 ? -7.637 -3.598 2.941 1 89.31 64 GLU B C 1
ATOM 1439 O O . GLU B 1 64 ? -8.234 -4.398 3.666 1 89.31 64 GLU B O 1
ATOM 1444 N N . LEU B 1 65 ? -6.805 -2.662 3.443 1 92.06 65 LEU B N 1
ATOM 1445 C CA . LEU B 1 65 ? -6.848 -2.174 4.816 1 92.06 65 LEU B CA 1
ATOM 1446 C C . LEU B 1 65 ? -7.637 -0.873 4.906 1 92.06 65 LEU B C 1
ATOM 1448 O O . LEU B 1 65 ? -7.34 0.09 4.195 1 92.06 65 LEU B O 1
ATOM 1452 N N . ASN B 1 66 ? -8.633 -0.883 5.766 1 91.31 66 ASN B N 1
ATOM 1453 C CA . ASN B 1 66 ? -9.523 0.269 5.895 1 91.31 66 ASN B CA 1
ATOM 1454 C C . ASN B 1 66 ? -9.5 0.833 7.312 1 91.31 66 ASN B C 1
ATOM 1456 O O . ASN B 1 66 ? -9.781 0.115 8.273 1 91.31 66 ASN B O 1
ATOM 1460 N N . GLY B 1 67 ? -9.125 2.062 7.434 1 90.5 67 GLY B N 1
ATOM 1461 C CA . GLY B 1 67 ? -9.102 2.75 8.711 1 90.5 67 GLY B CA 1
ATOM 1462 C C . GLY B 1 67 ? -9.812 4.09 8.688 1 90.5 67 GLY B C 1
ATOM 1463 O O . GLY B 1 67 ? -10.555 4.383 7.746 1 90.5 67 GLY B O 1
ATOM 1464 N N . HIS B 1 68 ? -9.625 4.844 9.859 1 91.38 68 HIS B N 1
ATOM 1465 C CA . HIS B 1 68 ? -10.234 6.164 9.945 1 91.38 68 HIS B CA 1
ATOM 1466 C C . HIS B 1 68 ? -9.617 7.125 8.93 1 91.38 68 HIS B C 1
ATOM 1468 O O . HIS B 1 68 ? -8.531 7.668 9.164 1 91.38 68 HIS B O 1
ATOM 1474 N N . ARG B 1 69 ? -10.258 7.375 7.863 1 92.56 69 ARG B N 1
ATOM 1475 C CA . ARG B 1 69 ? -9.875 8.281 6.781 1 92.56 69 ARG B CA 1
ATOM 1476 C C . ARG B 1 69 ? -8.594 7.809 6.105 1 92.56 69 ARG B C 1
ATOM 1478 O O . ARG B 1 69 ? -7.758 8.625 5.715 1 92.56 69 ARG B O 1
ATOM 1485 N N . ARG B 1 70 ? -8.336 6.527 6.156 1 96.38 70 ARG B N 1
ATOM 1486 C CA . ARG B 1 70 ? -7.184 5.918 5.496 1 96.38 70 ARG B CA 1
ATOM 1487 C C . ARG B 1 70 ? -7.57 4.598 4.84 1 96.38 70 ARG B C 1
ATOM 1489 O O . ARG B 1 70 ? -8.352 3.826 5.395 1 96.38 70 ARG B O 1
ATOM 1496 N N . ARG B 1 71 ? -6.973 4.379 3.676 1 96.12 71 ARG B N 1
ATOM 1497 C CA . ARG B 1 71 ? -7.172 3.111 2.979 1 96.12 71 ARG B CA 1
ATOM 1498 C C . ARG B 1 71 ? -5.918 2.705 2.209 1 96.12 71 ARG B C 1
ATOM 1500 O O . ARG B 1 71 ? -5.305 3.533 1.535 1 96.12 71 ARG B O 1
ATOM 1507 N N . LEU B 1 72 ? -5.469 1.508 2.424 1 97 72 LEU B N 1
ATOM 1508 C CA . LEU B 1 72 ? -4.387 0.894 1.658 1 97 72 LEU B CA 1
ATOM 1509 C C . LEU B 1 72 ? -4.898 -0.303 0.862 1 97 72 LEU B C 1
ATOM 1511 O O . LEU B 1 72 ? -5.555 -1.188 1.416 1 97 72 LEU B O 1
ATOM 1515 N N . THR B 1 73 ? -4.633 -0.261 -0.481 1 96.75 73 THR B N 1
ATOM 1516 C CA . THR B 1 73 ? -5.141 -1.344 -1.315 1 96.75 73 THR B CA 1
ATOM 1517 C C . THR B 1 73 ? -4.043 -1.89 -2.223 1 96.75 73 THR B C 1
ATOM 1519 O O . THR B 1 73 ? -3.238 -1.125 -2.764 1 96.75 73 THR B O 1
ATOM 1522 N N . TRP B 1 74 ? -4.051 -3.176 -2.357 1 96.44 74 TRP B N 1
ATOM 1523 C CA . TRP B 1 74 ? -3.248 -3.9 -3.336 1 96.44 74 TRP B CA 1
ATOM 1524 C C . TRP B 1 74 ? -4.125 -4.777 -4.219 1 96.44 74 TRP B C 1
ATOM 1526 O O . TRP B 1 74 ? -5 -5.496 -3.723 1 96.44 74 TRP B O 1
ATOM 1536 N N . GLU B 1 75 ? -3.941 -4.633 -5.5 1 95.06 75 GLU B N 1
ATOM 1537 C CA . GLU B 1 75 ? -4.633 -5.469 -6.477 1 95.06 75 GLU B CA 1
ATOM 1538 C C . GLU B 1 75 ? -3.645 -6.188 -7.387 1 95.06 75 GLU B C 1
ATOM 1540 O O . GLU B 1 75 ? -2.646 -5.602 -7.816 1 95.06 75 GLU B O 1
ATOM 1545 N N . ALA B 1 76 ? -4.012 -7.527 -7.633 1 95.81 76 ALA B N 1
ATOM 1546 C CA . ALA B 1 76 ? -3.143 -8.297 -8.516 1 95.81 76 ALA B CA 1
ATOM 1547 C C . ALA B 1 76 ? -3.811 -9.602 -8.945 1 95.81 76 ALA B C 1
ATOM 1549 O O . ALA B 1 76 ? -4.941 -9.883 -8.547 1 95.81 76 ALA B O 1
ATOM 1550 N N . THR B 1 77 ? -3.051 -10.297 -9.82 1 93.56 77 THR B N 1
ATOM 1551 C CA . THR B 1 77 ? -3.408 -11.664 -10.188 1 93.56 77 THR B CA 1
ATOM 1552 C C . THR B 1 77 ? -2.965 -12.648 -9.102 1 93.56 77 THR B C 1
ATOM 1554 O O . THR B 1 77 ? -1.843 -12.555 -8.594 1 93.56 77 THR B O 1
ATOM 1557 N N . PRO B 1 78 ? -4 -13.461 -8.688 1 90.25 78 PRO B N 1
ATOM 1558 C CA . PRO B 1 78 ? -3.566 -14.445 -7.699 1 90.25 78 PRO B CA 1
ATOM 1559 C C . PRO B 1 78 ? -2.455 -15.359 -8.219 1 90.25 78 PRO B C 1
ATOM 1561 O O . PRO B 1 78 ? -2.371 -15.602 -9.43 1 90.25 78 PRO B O 1
ATOM 1564 N N . ARG B 1 79 ? -1.617 -15.82 -7.23 1 90.75 79 ARG B N 1
ATOM 1565 C CA . ARG B 1 79 ? -0.599 -16.797 -7.582 1 90.75 79 ARG B CA 1
ATOM 1566 C C . ARG B 1 79 ? -1.16 -18.219 -7.516 1 90.75 79 ARG B C 1
ATOM 1568 O O . ARG B 1 79 ? -1.927 -18.547 -6.609 1 90.75 79 ARG B O 1
ATOM 1575 N N . SER B 1 80 ? -0.663 -18.984 -8.5 1 87.31 80 SER B N 1
ATOM 1576 C CA . SER B 1 80 ? -1.001 -20.406 -8.391 1 87.31 80 SER B CA 1
ATOM 1577 C C . SER B 1 80 ? -0.347 -21.047 -7.172 1 87.31 80 SER B C 1
ATOM 1579 O O . SER B 1 80 ? 0.804 -20.734 -6.848 1 87.31 80 SER B O 1
ATOM 1581 N N . ILE B 1 81 ? -0.983 -21.953 -6.566 1 83.5 81 ILE B N 1
ATOM 1582 C CA . ILE B 1 81 ? -0.434 -22.641 -5.398 1 83.5 81 ILE B CA 1
ATOM 1583 C C . ILE B 1 81 ? 0.791 -23.453 -5.801 1 83.5 81 ILE B C 1
ATOM 1585 O O . ILE B 1 81 ? 1.587 -23.844 -4.949 1 83.5 81 ILE B O 1
ATOM 1589 N N . HIS B 1 82 ? 0.94 -23.641 -7.105 1 84.5 82 HIS B N 1
ATOM 1590 C CA . HIS B 1 82 ? 2.066 -24.422 -7.609 1 84.5 82 HIS B CA 1
ATOM 1591 C C . HIS B 1 82 ? 3.326 -23.562 -7.707 1 84.5 82 HIS B C 1
ATOM 1593 O O . HIS B 1 82 ? 4.434 -24.094 -7.844 1 84.5 82 HIS B O 1
ATOM 1599 N N . GLU B 1 83 ? 3.371 -22.297 -7.758 1 84.62 83 GLU B N 1
ATOM 1600 C CA . GLU B 1 83 ? 4.5 -21.391 -7.949 1 84.62 83 GLU B CA 1
ATOM 1601 C C . GLU B 1 83 ? 5.129 -21 -6.609 1 84.62 83 GLU B C 1
ATOM 1603 O O . GLU B 1 83 ? 6.242 -20.484 -6.57 1 84.62 83 GLU B O 1
ATOM 1608 N N . GLY B 1 84 ? 4.754 -21.469 -5.488 1 81.88 84 GLY B N 1
ATOM 1609 C CA . GLY B 1 84 ? 5.277 -20.953 -4.238 1 81.88 84 GLY B CA 1
ATOM 1610 C C . GLY B 1 84 ? 5.18 -19.438 -4.141 1 81.88 84 GLY B C 1
ATOM 1611 O O . GLY B 1 84 ? 5.207 -18.734 -5.156 1 81.88 84 GLY B O 1
ATOM 1612 N N . ILE B 1 85 ? 5.258 -18.875 -2.963 1 88.06 85 ILE B N 1
ATOM 1613 C CA . ILE B 1 85 ? 5.043 -17.438 -2.789 1 88.06 85 ILE B CA 1
ATOM 1614 C C . ILE B 1 85 ? 6.363 -16.766 -2.441 1 88.06 85 ILE B C 1
ATOM 1616 O O . ILE B 1 85 ? 6.426 -15.531 -2.346 1 88.06 85 ILE B O 1
ATOM 1620 N N . ALA B 1 86 ? 7.445 -17.531 -2.316 1 90.25 86 ALA B N 1
ATOM 1621 C CA . ALA B 1 86 ? 8.719 -16.969 -1.889 1 90.25 86 ALA B CA 1
ATOM 1622 C C . ALA B 1 86 ? 9.203 -15.906 -2.863 1 90.25 86 ALA B C 1
ATOM 1624 O O . ALA B 1 86 ? 9.688 -14.852 -2.447 1 90.25 86 ALA B O 1
ATOM 1625 N N . THR B 1 87 ? 9.086 -16.203 -4.133 1 91.5 87 THR B N 1
ATOM 1626 C CA . THR B 1 87 ? 9.539 -15.258 -5.145 1 91.5 87 THR B CA 1
ATOM 1627 C C . THR B 1 87 ? 8.703 -13.984 -5.113 1 91.5 87 THR B C 1
ATOM 1629 O O . THR B 1 87 ? 9.227 -12.883 -5.281 1 91.5 87 THR B O 1
ATOM 1632 N N . ALA B 1 88 ? 7.402 -14.109 -4.93 1 92.25 88 ALA B N 1
ATOM 1633 C CA . ALA B 1 88 ? 6.527 -12.938 -4.832 1 92.25 88 ALA B CA 1
ATOM 1634 C C . ALA B 1 88 ? 6.902 -12.07 -3.635 1 92.25 88 ALA B C 1
ATOM 1636 O O . ALA B 1 88 ? 6.945 -10.844 -3.738 1 92.25 88 ALA B O 1
ATOM 1637 N N . ILE B 1 89 ? 7.211 -12.695 -2.568 1 91.38 89 ILE B N 1
ATOM 1638 C CA . ILE B 1 89 ? 7.574 -11.977 -1.353 1 91.38 89 ILE B CA 1
ATOM 1639 C C . ILE B 1 89 ? 8.938 -11.305 -1.537 1 91.38 89 ILE B C 1
ATOM 1641 O O . ILE B 1 89 ? 9.102 -10.133 -1.205 1 91.38 89 ILE B O 1
ATOM 1645 N N . MET B 1 90 ? 9.836 -12.016 -2.156 1 91.44 90 MET B N 1
ATOM 1646 C CA . MET B 1 90 ? 11.172 -11.469 -2.4 1 91.44 90 MET B CA 1
ATOM 1647 C C . MET B 1 90 ? 11.102 -10.25 -3.314 1 91.44 90 MET B C 1
ATOM 1649 O O . MET B 1 90 ? 11.867 -9.297 -3.141 1 91.44 90 MET B O 1
ATOM 1653 N N . ASN B 1 91 ? 10.172 -10.273 -4.234 1 92.62 91 ASN B N 1
ATOM 1654 C CA . ASN B 1 91 ? 10.031 -9.188 -5.195 1 92.62 91 ASN B CA 1
ATOM 1655 C C . ASN B 1 91 ? 9 -8.164 -4.738 1 92.62 91 ASN B C 1
ATOM 1657 O O . ASN B 1 91 ? 8.688 -7.219 -5.469 1 92.62 91 ASN B O 1
ATOM 1661 N N . SER B 1 92 ? 8.484 -8.336 -3.611 1 93.44 92 SER B N 1
ATOM 1662 C CA . SER B 1 92 ? 7.438 -7.488 -3.049 1 93.44 92 SER B CA 1
ATOM 1663 C C . SER B 1 92 ? 6.215 -7.445 -3.957 1 93.44 92 SER B C 1
ATOM 1665 O O . SER B 1 92 ? 5.539 -6.414 -4.051 1 93.44 92 SER B O 1
ATOM 1667 N N . ASP B 1 93 ? 6.039 -8.586 -4.742 1 95.25 93 ASP B N 1
ATOM 1668 C CA . ASP B 1 93 ? 4.867 -8.672 -5.605 1 95.25 93 ASP B CA 1
ATOM 1669 C C . ASP B 1 93 ? 3.639 -9.133 -4.824 1 95.25 93 ASP B C 1
ATOM 1671 O O . ASP B 1 93 ? 3.088 -10.195 -5.094 1 95.25 93 ASP B O 1
ATOM 1675 N N . CYS B 1 94 ? 3.221 -8.289 -3.809 1 94.44 94 CYS B N 1
ATOM 1676 C CA . CYS B 1 94 ? 2.125 -8.523 -2.873 1 94.44 94 CYS B CA 1
ATOM 1677 C C . CYS B 1 94 ? 1.867 -7.285 -2.02 1 94.44 94 CYS B C 1
ATOM 1679 O O . CYS B 1 94 ? 2.523 -6.258 -2.191 1 94.44 94 CYS B O 1
ATOM 1681 N N . LEU B 1 95 ? 0.811 -7.273 -1.202 1 94.44 95 LEU B N 1
ATOM 1682 C CA . LEU B 1 95 ? 0.624 -6.203 -0.231 1 94.44 95 LEU B CA 1
ATOM 1683 C C . LEU B 1 95 ? 1.701 -6.254 0.847 1 94.44 95 LEU B C 1
ATOM 1685 O O . LEU B 1 95 ? 1.837 -7.258 1.549 1 94.44 95 LEU B O 1
ATOM 1689 N N . VAL B 1 96 ? 2.477 -5.246 0.875 1 94.31 96 VAL B N 1
ATOM 1690 C CA . VAL B 1 96 ? 3.559 -5.145 1.849 1 94.31 96 VAL B CA 1
ATOM 1691 C C . VAL B 1 96 ? 3.32 -3.941 2.76 1 94.31 96 VAL B C 1
ATOM 1693 O O . VAL B 1 96 ? 2.99 -2.852 2.289 1 94.31 96 VAL B O 1
ATOM 1696 N N . PHE B 1 97 ? 3.461 -4.156 4.078 1 92.19 97 PHE B N 1
ATOM 1697 C CA . PHE B 1 97 ? 3.371 -3.035 5.008 1 92.19 97 PHE B CA 1
ATOM 1698 C C . PHE B 1 97 ? 4.137 -3.336 6.293 1 92.19 97 PHE B C 1
ATOM 1700 O O . PHE B 1 97 ? 4.402 -4.5 6.605 1 92.19 97 PHE B O 1
ATOM 1707 N N . ASP B 1 98 ? 4.488 -2.311 6.984 1 90.56 98 ASP B N 1
ATOM 1708 C CA . ASP B 1 98 ? 5.27 -2.49 8.203 1 90.56 98 ASP B CA 1
ATOM 1709 C C . ASP B 1 98 ? 4.371 -2.436 9.438 1 90.56 98 ASP B C 1
ATOM 1711 O O . ASP B 1 98 ? 3.146 -2.367 9.32 1 90.56 98 ASP B O 1
ATOM 1715 N N . THR B 1 99 ? 4.988 -2.531 10.594 1 88.12 99 THR B N 1
ATOM 1716 C CA . THR B 1 99 ? 4.254 -2.555 11.852 1 88.12 99 THR B CA 1
ATOM 1717 C C . THR B 1 99 ? 3.508 -1.242 12.07 1 88.12 99 THR B C 1
ATOM 1719 O O . THR B 1 99 ? 2.408 -1.232 12.625 1 88.12 99 THR B O 1
ATOM 1722 N N . SER B 1 100 ? 4.141 -0.155 11.648 1 91.56 100 SER B N 1
ATOM 1723 C CA . SER B 1 100 ? 3.494 1.143 11.812 1 91.56 100 SER B CA 1
ATOM 1724 C C . SER B 1 100 ? 2.188 1.212 11.031 1 91.56 100 SER B C 1
ATOM 1726 O O . SER B 1 100 ? 1.168 1.669 11.547 1 91.56 100 SER B O 1
ATOM 1728 N N . ILE B 1 101 ? 2.236 0.731 9.812 1 92.81 101 ILE B N 1
ATOM 1729 C CA . ILE B 1 101 ? 1.024 0.701 9 1 92.81 101 ILE B CA 1
ATOM 1730 C C . ILE B 1 101 ? 0.002 -0.241 9.633 1 92.81 101 ILE B C 1
ATOM 1732 O O . ILE B 1 101 ? -1.188 0.077 9.703 1 92.81 101 ILE B O 1
ATOM 1736 N N . ALA B 1 102 ? 0.448 -1.38 10.109 1 89 102 ALA B N 1
ATOM 1737 C CA . ALA B 1 102 ? -0.473 -2.291 10.781 1 89 102 ALA B CA 1
ATOM 1738 C C . ALA B 1 102 ? -1.187 -1.594 11.938 1 89 102 ALA B C 1
ATOM 1740 O O . ALA B 1 102 ? -2.398 -1.746 12.109 1 89 102 ALA B O 1
ATOM 1741 N N . GLN B 1 103 ? -0.507 -0.864 12.664 1 89.31 103 GLN B N 1
ATOM 1742 C CA . GLN B 1 103 ? -1.064 -0.167 13.82 1 89.31 103 GLN B CA 1
ATOM 1743 C C . GLN B 1 103 ? -2.037 0.925 13.383 1 89.31 103 GLN B C 1
ATOM 1745 O O . GLN B 1 103 ? -3.049 1.164 14.047 1 89.31 103 GLN B O 1
ATOM 1750 N N . LEU B 1 104 ? -1.656 1.592 12.258 1 92.06 104 LEU B N 1
ATOM 1751 C CA . LEU B 1 104 ? -2.512 2.65 11.734 1 92.06 104 LEU B CA 1
ATOM 1752 C C . LEU B 1 104 ? -3.908 2.119 11.422 1 92.06 104 LEU B C 1
ATOM 1754 O O . LEU B 1 104 ? -4.898 2.838 11.578 1 92.06 104 LEU B O 1
ATOM 1758 N N . PHE B 1 105 ? -4.004 0.86 11.047 1 91.19 105 PHE B N 1
ATOM 1759 C CA . PHE B 1 105 ? -5.27 0.307 10.57 1 91.19 105 PHE B CA 1
ATOM 1760 C C . PHE B 1 105 ? -5.875 -0.628 11.617 1 91.19 105 PHE B C 1
ATOM 1762 O O . PHE B 1 105 ? -6.984 -1.134 11.43 1 91.19 105 PHE B O 1
ATOM 1769 N N . ALA B 1 106 ? -5.203 -0.84 12.68 1 85.5 106 ALA B N 1
ATOM 1770 C CA . ALA B 1 106 ? -5.691 -1.758 13.703 1 85.5 106 ALA B CA 1
ATOM 1771 C C . ALA B 1 106 ? -6.805 -1.117 14.523 1 85.5 106 ALA B C 1
ATOM 1773 O O . ALA B 1 106 ? -6.785 0.09 14.781 1 85.5 106 ALA B O 1
ATOM 1774 N N . GLU B 1 107 ? -7.82 -1.99 14.797 1 82.38 107 GLU B N 1
ATOM 1775 C CA . GLU B 1 107 ? -8.891 -1.628 15.727 1 82.38 107 GLU B CA 1
ATOM 1776 C C . GLU B 1 107 ? -8.961 -2.607 16.891 1 82.38 107 GLU B C 1
ATOM 1778 O O . GLU B 1 107 ? -9.125 -3.812 16.688 1 82.38 107 GLU B O 1
ATOM 1783 N N . ASN B 1 108 ? -8.805 -2.057 18.078 1 82.06 108 ASN B N 1
ATOM 1784 C CA . ASN B 1 108 ? -8.828 -2.877 19.281 1 82.06 108 ASN B CA 1
ATOM 1785 C C . ASN B 1 108 ? -7.824 -4.023 19.188 1 82.06 108 ASN B C 1
ATOM 1787 O O . ASN B 1 108 ? -8.156 -5.172 19.5 1 82.06 108 ASN B O 1
ATOM 1791 N N . GLY B 1 109 ? -6.645 -3.744 18.609 1 75.94 109 GLY B N 1
ATOM 1792 C CA . GLY B 1 109 ? -5.566 -4.719 18.547 1 75.94 109 GLY B CA 1
ATOM 1793 C C . GLY B 1 109 ? -5.727 -5.715 17.422 1 75.94 109 GLY B C 1
ATOM 1794 O O . GLY B 1 109 ? -4.926 -6.641 17.281 1 75.94 109 GLY B O 1
ATOM 1795 N N . ASN B 1 110 ? -6.773 -5.469 16.641 1 79.81 110 ASN B N 1
ATOM 1796 C CA . ASN B 1 110 ? -7.031 -6.375 15.531 1 79.81 110 ASN B CA 1
ATOM 1797 C C . ASN B 1 110 ? -6.832 -5.684 14.188 1 79.81 110 ASN B C 1
ATOM 1799 O O . ASN B 1 110 ? -7.18 -4.512 14.031 1 79.81 110 ASN B O 1
ATOM 1803 N N . LEU B 1 111 ? -6.184 -6.383 13.359 1 83.25 111 LEU B N 1
ATOM 1804 C CA . LEU B 1 111 ? -6.051 -5.91 11.984 1 83.25 111 LEU B CA 1
ATOM 1805 C C . LEU B 1 111 ? -6.926 -6.73 11.039 1 83.25 111 LEU B C 1
ATOM 1807 O O . LEU B 1 111 ? -6.785 -7.953 10.961 1 83.25 111 LEU B O 1
ATOM 1811 N N . GLY B 1 112 ? -7.82 -6.027 10.414 1 82.19 112 GLY B N 1
ATOM 1812 C CA . GLY B 1 112 ? -8.656 -6.664 9.414 1 82.19 112 GLY B CA 1
ATOM 1813 C C . GLY B 1 112 ? -8.195 -6.391 7.992 1 82.19 112 GLY B C 1
ATOM 1814 O O . GLY B 1 112 ? -7.844 -5.262 7.656 1 82.19 112 GLY B O 1
ATOM 1815 N N . ILE B 1 113 ? -8.047 -7.406 7.176 1 85.06 113 ILE B N 1
ATOM 1816 C CA . ILE B 1 113 ? -7.773 -7.277 5.746 1 85.06 113 ILE B CA 1
ATOM 1817 C C . ILE B 1 113 ? -8.984 -7.742 4.945 1 85.06 113 ILE B C 1
ATOM 1819 O O . ILE B 1 113 ? -9.406 -8.898 5.059 1 85.06 113 ILE B O 1
ATOM 1823 N N . ASN B 1 114 ? -9.57 -6.832 4.148 1 84.81 114 ASN B N 1
ATOM 1824 C CA . ASN B 1 114 ? -10.656 -7.195 3.244 1 84.81 114 ASN B CA 1
ATOM 1825 C C . ASN B 1 114 ? -10.125 -7.801 1.947 1 84.81 114 ASN B C 1
ATOM 1827 O O . ASN B 1 114 ? -9.211 -7.258 1.333 1 84.81 114 ASN B O 1
ATOM 1831 N N . VAL B 1 115 ? -10.68 -8.953 1.608 1 84.38 115 VAL B N 1
ATOM 1832 C CA . VAL B 1 115 ? -10.258 -9.633 0.39 1 84.38 115 VAL B CA 1
ATOM 1833 C C . VAL B 1 115 ? -11.422 -9.719 -0.588 1 84.38 115 VAL B C 1
ATOM 1835 O O . VAL B 1 115 ? -12.516 -10.164 -0.225 1 84.38 115 VAL B O 1
ATOM 1838 N N . THR B 1 116 ? -11.164 -9.156 -1.794 1 83.44 116 THR B N 1
ATOM 1839 C CA . THR B 1 116 ? -12.109 -9.289 -2.898 1 83.44 116 THR B CA 1
ATOM 1840 C C . THR B 1 116 ? -11.477 -10.039 -4.066 1 83.44 116 THR B C 1
ATOM 1842 O O . THR B 1 116 ? -10.336 -9.758 -4.441 1 83.44 116 THR B O 1
ATOM 1845 N N . ILE B 1 117 ? -12.148 -11.008 -4.48 1 82.19 117 ILE B N 1
ATOM 1846 C CA . ILE B 1 117 ? -11.695 -11.758 -5.645 1 82.19 117 ILE B CA 1
ATOM 1847 C C . ILE B 1 117 ? -12.734 -11.656 -6.762 1 82.19 117 ILE B C 1
ATOM 1849 O O . ILE B 1 117 ? -13.93 -11.789 -6.516 1 82.19 117 ILE B O 1
ATOM 1853 N N . SER B 1 118 ? -12.211 -11.32 -7.918 1 80.31 118 SER B N 1
ATOM 1854 C CA . SER B 1 118 ? -13.109 -11.188 -9.062 1 80.31 118 SER B CA 1
ATOM 1855 C C . SER B 1 118 ? -12.555 -11.906 -10.289 1 80.31 118 SER B C 1
ATOM 1857 O O . SER B 1 118 ? -11.344 -12.117 -10.398 1 80.31 118 SER B O 1
ATOM 1859 N N . MET B 1 119 ? -13.492 -12.406 -11.109 1 80 119 MET B N 1
ATOM 1860 C CA . MET B 1 119 ? -13.094 -12.938 -12.406 1 80 119 MET B CA 1
ATOM 1861 C C . MET B 1 119 ? -12.938 -11.82 -13.43 1 80 119 MET B C 1
ATOM 1863 O O . MET B 1 119 ? -13.703 -10.859 -13.422 1 80 119 MET B O 1
ATOM 1867 N N . CYS B 1 120 ? -11.844 -11.836 -14.297 1 74.81 120 CYS B N 1
ATOM 1868 C CA . CYS B 1 120 ? -11.602 -10.844 -15.336 1 74.81 120 CYS B CA 1
ATOM 1869 C C . CYS B 1 120 ? -12.047 -11.359 -16.703 1 74.81 120 CYS B C 1
ATOM 1871 O O . CYS B 1 120 ? -12.086 -12.57 -16.938 1 74.81 120 CYS B O 1
#

Secondary structure (DSSP, 8-state):
------EEEEEE----S---SSS-B--PEEEEEEE-TTS-EEEEEEEEEBS-HHHHTTEEEEEEEEETTEEEEEEEPPEETTS-SHHHHHTT-SEEEEHHHHHHH-BTTEEEEEEEEEE-/------EEEEEE----S---SSS-B--PEEEEEEE-TTS-EEEEEEEEEBS-HHHHTTEEEEEEEEETTEEEEEEEPPEETTS-SHHHHHTT-SEEEEHHHHHHH-BTTEEEEEEEEEE-

pLDDT: mean 75.65, std 21.22, range [20.44, 97.0]

Radius of gyration: 18.37 Å; Cα contacts (8 Å, |Δi|>4): 517; chains: 2; bounding box: 45×54×44 Å

Foldseek 3Di:
DPLQPQAAPAPAPQPDDPPDDDPQPDFDWDWDWDQDPVRWIKIFIATETADDPVVQVQKKKKKWQDADVDIDIDMDGHHYPVVDCVVCVVVVVGDMDTSVVSVRRDDPSYTYIYMYMDGD/DPLFPQAAAAPAPQPDDPPDDDPQPDFDWDWDWDQDPVRWIKIFIATETADDPVVQVQKKKKKWQDADVDIDIDMDGHHYPVVDCVVCVVVVVGDMDTSVVSVRRDDPSYTYIYMYMDGD

Solvent-accessible surface area (backbone atoms only — not comparable to full-atom values): 13050 Å² total; per-residue (Å²): 131,79,80,69,72,61,46,68,43,72,46,56,54,68,60,54,74,79,71,59,86,67,72,72,49,77,56,50,70,46,78,45,79,44,76,42,98,86,67,49,46,38,38,38,38,44,46,26,26,52,50,50,63,75,60,20,69,40,31,37,33,34,43,34,39,66,37,91,66,33,36,42,36,29,33,32,54,36,40,22,65,82,70,59,61,64,65,35,60,74,42,44,66,47,42,64,46,39,61,48,41,48,57,68,39,35,54,95,61,30,24,55,34,37,32,36,48,42,79,107,132,79,82,67,72,60,45,66,42,73,48,55,55,66,60,54,75,78,72,59,87,67,72,71,50,76,56,50,71,45,80,44,82,43,76,42,96,86,67,47,48,37,36,40,39,44,47,26,26,51,50,51,63,74,60,19,68,39,31,36,32,35,42,34,38,68,37,91,66,32,35,42,35,29,33,32,56,35,39,22,64,81,68,58,60,62,65,34,60,74,43,45,66,49,43,64,47,40,59,48,40,48,57,66,39,36,56,96,60,31,26,57,33,38,30,36,48,43,79,108

Organism: Alligator mississippiensis (NCBI:txid8496)

Nearest PDB structures (foldseek):
  1k2f-assembly2_B-2  TM=9.843E-01  e=1.493E-14  Mus musculus
  4i7d-assembly2_C  TM=9.869E-01  e=9.389E-14  Homo sapiens
  4ca1-assembly1_A  TM=9.845E-01  e=8.848E-14  Homo sapiens
  4i7c-assembly2_C  TM=9.867E-01  e=1.340E-13  Homo sapiens
  2a25-assembly1_A-2  TM=8.475E-01  e=1.263E-13  Homo sapiens